Protein 3IA1 (pdb70)

Nearest PDB structures (foldseek):
  3ia1-assembly1_B  TM=9.953E-01  e=1.765E-29  Thermus thermophilus HB27
  3drn-assembly2_B  TM=6.541E-01  e=6.185E-08  Saccharolobus solfataricus
  8t4c-assembly2_B  TM=7.194E-01  e=5.722E-06  Campylobacter jejuni subsp. jejuni 81-176
  2hyx-assembly2_D  TM=7.026E-01  e=5.722E-06  Mycobacterium tuberculosis H37Rv
  3lor-assembly1_B  TM=7.051E-01  e=2.883E-05  Corynebacterium glutamicum ATCC 13032

InterPro domains:
  IPR000866 Alkyl hydroperoxide reductase subunit C/ Thiol specific antioxidant [PF00578] (21-137)
  IPR013766 Thioredoxin domain [PS51352] (19-158)
  IPR036249 Thioredoxin-like superfamily [SSF52833] (18-153)
  IPR050553 Thioredoxin family ResA/DsbE subfamily [PTHR42852] (19-151)

Sequence (285 aa):
AVKPGEEPLPDFLLLDPKGQQPVTPATVVSKPAVIVFWASWCTTVCKAEFPGLHRVAEETGVPFYVISREPRDTREVVLEYMKTYPRFIPLLASDDRDRRPHEVAARFKVLGQPWTFVVDRREGKVVALFAGRRAGREALLDALLLAGADLVKPGEPLPDFLLLDPKGQPVTPATVSSKPAVIVFWASWCTTVCKAEEFPGLHRVAEETGVPFYVVISREPRDTREVVLEYMKTYPRRFIPLLASDRDRPHEVAARFKVLGQPWTFVVDRREEGKKKVVALFAGRAGREALLDALLLAGADL

Foldseek 3Di:
DDDAFAAQDFDWWAWPVRHIDTLVNQDPFAKEWEDAPPDPLSLVQLVLVLVLCVVQVHAYEYFYLDQPCAPVNVCVSCVVRVSYTYTAHDPPDGRNRSVVVPPDDDDTKMFTAAPVRGGRDMDGGRQDSVNVNVVRVVSPIDD/DDAFAAADWDWWAWPVRHTDTLVRDDPFAKEWEDAPPGPLSVVQLVVVLVVCVVQVHAYEYFYLDQPCACVNVVVVCVVRVRHIYTAHDPPDGRNNSVVVDPDDDDTKMFTAAPVRGGRDMDGGHDDPVNVVVSCVVSPGDD

Radius of gyration: 19.09 Å; Cα contacts (8 Å, |Δi|>4): 636; chains: 2; bounding box: 43×46×50 Å

Secondary structure (DSSP, 8-state):
---SBEEPPP--EE-TTS-EE-TTTS-SSEEEEEE-TT-HHHHHHHHHHHHHHHHH---EEEEE--TT--HHHHHHHHTT-TTEEE-B--SS--HHHHHTTSSB-SS-EEEEE-TTSEEEEEEESBPPHHHHHHHHHHTT---/--SBEEPPP--EE-TTS-EE-TTTS-SSEEEEEE-TT-HHHHHHHHHHHHHHHHH---EEEEE--TT--HHHHHHHHTTSTTSEE-B--SS--HHHHHTTSSB-SS-EEEEE-TTSEEEEEEESBPPHHHHHHHHHHTT---

CATH classification: 3.40.30.10

B-factor: mean 25.82, std 12.98, range [10.31, 106.34]

Solvent-accessible surface area: 13196 Å² total; per-residue (Å²): 155,83,117,38,7,37,97,16,33,92,0,40,0,51,23,37,186,37,111,66,10,25,31,87,78,6,63,67,15,0,0,2,1,0,0,0,19,152,16,103,54,2,60,64,32,4,77,42,15,17,136,2,0,110,56,16,43,11,28,0,11,1,0,6,44,32,86,195,18,69,114,124,52,6,56,99,82,9,143,92,38,102,120,8,51,10,3,13,51,17,161,134,8,138,22,53,57,0,0,65,89,13,87,3,80,26,34,9,2,4,2,0,0,23,159,120,10,36,10,24,6,3,8,7,4,63,20,8,102,107,20,3,22,31,12,0,83,91,6,19,14,115,121,156,128,44,7,48,93,18,34,113,2,37,0,46,29,65,187,38,111,67,10,26,32,90,87,6,56,63,18,0,0,1,1,0,0,0,34,144,12,105,87,1,65,59,12,0,51,41,11,18,140,9,6,85,116,23,65,12,32,0,10,1,0,5,40,30,63,198,13,66,154,120,62,6,54,108,60,8,144,88,22,85,145,8,50,6,3,12,48,17,127,156,12,111,19,44,66,0,0,66,105,12,74,2,86,28,39,5,5,0,4,0,0,15,166,103,9,60,9,23,5,3,8,7,2,85,16,15,134,102,22,2,33,30,11,0,103,64,2,20,9,141,104

Structure (mmCIF, N/CA/C/O backbone):
data_3IA1
#
_entry.id   3IA1
#
_cell.length_a   63.237
_cell.length_b   63.237
_cell.length_c   152.535
_cell.angle_alpha   90.00
_cell.angle_beta   90.00
_cell.angle_gamma   120.00
#
_symmetry.space_group_name_H-M   'P 32 2 1'
#
loop_
_entity.id
_entity.type
_entity.pdbx_description
1 polymer 'Thio-disulfide isomerase/thioredoxin'
2 non-polymer 'ACETATE ION'
3 water water
#
loop_
_atom_site.group_PDB
_atom_site.id
_atom_site.type_symbol
_atom_site.label_atom_id
_atom_site.label_alt_id
_atom_site.label_comp_id
_atom_site.label_asym_id
_atom_site.label_entity_id
_atom_site.label_seq_id
_atom_site.pdbx_PDB_ins_code
_atom_site.Cartn_x
_atom_site.Cartn_y
_atom_site.Cartn_z
_atom_site.occupancy
_atom_site.B_iso_or_equiv
_atom_site.auth_seq_id
_atom_site.auth_comp_id
_atom_site.auth_asym_id
_atom_site.auth_atom_id
_atom_site.pdbx_PDB_model_num
ATOM 1 N N . ALA A 1 4 ? 52.605 11.288 11.453 1.00 79.98 18 ALA A N 1
ATOM 2 C CA . ALA A 1 4 ? 51.915 10.034 11.880 1.00 80.43 18 ALA A CA 1
ATOM 3 C C . ALA A 1 4 ? 50.403 10.228 12.001 1.00 78.93 18 ALA A C 1
ATOM 4 O O . ALA A 1 4 ? 49.630 9.357 11.591 1.00 82.48 18 ALA A O 1
ATOM 6 N N . VAL A 1 5 ? 49.989 11.369 12.557 1.00 71.97 19 VAL A N 1
ATOM 7 C CA . VAL A 1 5 ? 48.566 11.664 12.773 1.00 61.21 19 VAL A CA 1
ATOM 8 C C . VAL A 1 5 ? 47.983 12.478 11.610 1.00 53.63 19 VAL A C 1
ATOM 9 O O . VAL A 1 5 ? 48.316 13.651 11.420 1.00 46.32 19 VAL A O 1
ATOM 13 N N . LYS A 1 6 ? 47.119 11.834 10.831 1.00 42.44 20 LYS A N 1
ATOM 14 C CA . LYS A 1 6 ? 46.434 12.503 9.732 1.00 38.93 20 LYS A CA 1
ATOM 15 C C . LYS A 1 6 ? 45.172 13.175 10.289 1.00 28.72 20 LYS A C 1
ATOM 16 O O . LYS A 1 6 ? 44.605 12.682 11.272 1.00 27.62 20 LYS A O 1
ATOM 22 N N . PRO A 1 7 ? 44.740 14.303 9.679 1.00 30.97 21 PRO A N 1
ATOM 23 C CA . PRO A 1 7 ? 43.543 15.006 10.176 1.00 24.18 21 PRO A CA 1
ATOM 24 C C . PRO A 1 7 ? 42.279 14.155 10.230 1.00 27.67 21 PRO A C 1
ATOM 25 O O . PRO A 1 7 ? 42.136 13.176 9.485 1.00 23.20 21 PRO A O 1
ATOM 29 N N . GLY A 1 8 ? 41.365 14.549 11.118 1.00 20.70 22 GLY A N 1
ATOM 30 C CA . GLY A 1 8 ? 40.037 13.975 11.155 1.00 18.78 22 GLY A CA 1
ATOM 31 C C . GLY A 1 8 ? 39.931 12.695 11.946 1.00 23.94 22 GLY A C 1
ATOM 32 O O . GLY A 1 8 ? 40.878 12.280 12.628 1.00 24.47 22 GLY A O 1
ATOM 33 N N . GLU A 1 9 ? 38.763 12.071 11.854 1.00 20.40 23 GLU A N 1
ATOM 34 C CA A GLU A 1 9 ? 38.498 10.809 12.539 0.50 23.10 23 GLU A CA 1
ATOM 35 C CA B GLU A 1 9 ? 38.482 10.812 12.544 0.50 20.27 23 GLU A CA 1
ATOM 36 C C . GLU A 1 9 ? 37.895 9.817 11.551 1.00 22.56 23 GLU A C 1
ATOM 37 O O . GLU A 1 9 ? 37.167 10.227 10.636 1.00 20.70 23 GLU A O 1
ATOM 48 N N . PRO A 1 10 ? 38.208 8.505 11.714 1.00 23.86 24 PRO A N 1
ATOM 49 C CA . PRO A 1 10 ? 37.630 7.509 10.807 1.00 21.40 24 PRO A CA 1
ATOM 50 C C . PRO A 1 10 ? 36.121 7.413 10.944 1.00 19.76 24 PRO A C 1
ATOM 51 O O . PRO A 1 10 ? 35.556 7.712 12.012 1.00 21.34 24 PRO A O 1
ATOM 55 N N . LEU A 1 11 ? 35.476 6.997 9.862 1.00 19.23 25 LEU A N 1
ATOM 56 C CA . LEU A 1 11 ? 34.058 6.660 9.916 1.00 19.50 25 LEU A CA 1
ATOM 57 C C . LEU A 1 11 ? 33.817 5.548 10.925 1.00 24.29 25 LEU A C 1
ATOM 58 O O . LEU A 1 11 ? 34.651 4.644 11.059 1.00 22.29 25 LEU A O 1
ATOM 63 N N . PRO A 1 12 ? 32.678 5.602 11.641 1.00 20.51 26 PRO A N 1
ATOM 64 C CA . PRO A 1 12 ? 32.329 4.458 12.443 1.00 22.19 26 PRO A CA 1
ATOM 65 C C . PRO A 1 12 ? 31.927 3.309 11.514 1.00 22.57 26 PRO A C 1
ATOM 66 O O . PRO A 1 12 ? 31.526 3.549 10.371 1.00 23.21 26 PRO A O 1
ATOM 70 N N . ASP A 1 13 ? 32.019 2.074 11.987 1.00 21.13 27 ASP A N 1
ATOM 71 C CA . ASP A 1 13 ? 31.601 0.965 11.139 1.00 24.66 27 ASP A CA 1
ATOM 72 C C . ASP A 1 13 ? 30.083 0.957 10.936 1.00 23.77 27 ASP A C 1
ATOM 73 O O . ASP A 1 13 ? 29.312 1.267 11.862 1.00 22.45 27 ASP A O 1
ATOM 78 N N . PHE A 1 14 ? 29.674 0.640 9.710 1.00 20.67 28 PHE A N 1
ATOM 79 C CA . PHE A 1 14 ? 28.258 0.472 9.374 1.00 20.00 28 PHE A CA 1
ATOM 80 C C . PHE A 1 14 ? 28.104 -0.306 8.081 1.00 19.79 28 PHE A C 1
ATOM 81 O O . PHE A 1 14 ? 29.053 -0.436 7.291 1.00 20.97 28 PHE A O 1
ATOM 89 N N . LEU A 1 15 ? 26.894 -0.791 7.871 1.00 18.60 29 LEU A N 1
ATOM 90 C CA . LEU A 1 15 ? 26.492 -1.337 6.586 1.00 19.50 29 LEU A CA 1
ATOM 91 C C . LEU A 1 15 ? 25.065 -0.891 6.300 1.00 16.86 29 LEU A C 1
ATOM 92 O O . LEU A 1 15 ? 24.143 -1.269 7.016 1.00 21.38 29 LEU A O 1
ATOM 97 N N . LEU A 1 16 ? 24.911 -0.069 5.276 1.00 18.59 30 LEU A N 1
ATOM 98 C CA . LEU A 1 16 ? 23.609 0.333 4.785 1.00 18.12 30 LEU A CA 1
ATOM 99 C C . LEU A 1 16 ? 23.508 -0.049 3.313 1.00 19.84 30 LEU A C 1
ATOM 100 O O . LEU A 1 16 ? 24.477 -0.414 2.753 1.00 25.67 30 LEU A O 1
ATOM 105 N N . LEU A 1 17 ? 22.334 0.006 2.717 1.00 18.09 31 LEU A N 1
ATOM 106 C CA . LEU A 1 17 ? 22.162 -0.314 1.296 1.00 17.77 31 LEU A CA 1
ATOM 107 C C . LEU A 1 17 ? 21.717 0.908 0.542 1.00 20.88 31 LEU A C 1
ATOM 108 O O . LEU A 1 17 ? 20.902 1.596 1.021 1.00 19.08 31 LEU A O 1
ATOM 113 N N . ASP A 1 18 ? 22.226 1.107 -0.654 1.00 18.44 32 ASP A N 1
ATOM 114 C CA . ASP A 1 18 ? 21.638 2.065 -1.564 1.00 19.12 32 ASP A CA 1
ATOM 115 C C . ASP A 1 18 ? 20.343 1.569 -2.153 1.00 16.83 32 ASP A C 1
ATOM 116 O O . ASP A 1 18 ? 20.012 0.485 -1.901 1.00 22.25 32 ASP A O 1
ATOM 121 N N . PRO A 1 19 ? 19.590 2.395 -2.853 1.00 20.06 33 PRO A N 1
ATOM 122 C CA . PRO A 1 19 ? 18.278 1.932 -3.273 1.00 20.19 33 PRO A CA 1
ATOM 123 C C . PRO A 1 19 ? 18.344 0.721 -4.213 1.00 23.41 33 PRO A C 1
ATOM 124 O O . PRO A 1 19 ? 17.409 0.028 -4.312 1.00 28.91 33 PRO A O 1
ATOM 128 N N . LYS A 1 20 ? 19.445 0.526 -4.884 1.00 22.29 34 LYS A N 1
ATOM 129 C CA . LYS A 1 20 ? 19.587 -0.603 -5.783 1.00 32.27 34 LYS A CA 1
ATOM 130 C C . LYS A 1 20 ? 19.959 -1.862 -5.026 1.00 38.43 34 LYS A C 1
ATOM 131 O O . LYS A 1 20 ? 19.998 -2.941 -5.561 1.00 39.24 34 LYS A O 1
ATOM 137 N N . GLY A 1 21 ? 20.226 -1.695 -3.755 1.00 29.13 35 GLY A N 1
ATOM 138 C CA . GLY A 1 21 ? 20.529 -2.811 -2.881 1.00 27.76 35 GLY A CA 1
ATOM 139 C C . GLY A 1 21 ? 22.018 -3.053 -2.717 1.00 27.46 35 GLY A C 1
ATOM 140 O O . GLY A 1 21 ? 22.417 -4.050 -2.122 1.00 34.19 35 GLY A O 1
ATOM 141 N N . GLN A 1 22 ? 22.831 -2.145 -3.256 1.00 27.86 36 GLN A N 1
ATOM 142 C CA A GLN A 1 22 ? 24.279 -2.257 -3.143 0.50 29.57 36 GLN A CA 1
ATOM 143 C CA B GLN A 1 22 ? 24.287 -2.233 -3.151 0.50 27.79 36 GLN A CA 1
ATOM 144 C C . GLN A 1 22 ? 24.744 -1.824 -1.753 1.00 34.45 36 GLN A C 1
ATOM 145 O O . GLN A 1 22 ? 24.257 -0.831 -1.216 1.00 27.59 36 GLN A O 1
ATOM 156 N N . PRO A 1 23 ? 25.664 -2.601 -1.151 1.00 28.56 37 PRO A N 1
ATOM 157 C CA . PRO A 1 23 ? 26.155 -2.312 0.196 1.00 29.89 37 PRO A CA 1
ATOM 158 C C . PRO A 1 23 ? 27.074 -1.103 0.288 1.00 32.48 37 PRO A C 1
ATOM 159 O O . PRO A 1 23 ? 27.960 -0.893 -0.546 1.00 28.64 37 PRO A O 1
ATOM 163 N N . VAL A 1 24 ? 26.845 -0.298 1.317 1.00 19.16 38 VAL A N 1
ATOM 164 C CA . VAL A 1 24 ? 27.637 0.891 1.527 1.00 21.45 38 VAL A CA 1
ATOM 165 C C . VAL A 1 24 ? 28.208 0.796 2.935 1.00 21.09 38 VAL A C 1
ATOM 166 O O . VAL A 1 24 ? 27.469 0.695 3.908 1.00 23.28 38 VAL A O 1
ATOM 170 N N . THR A 1 25 ? 29.533 0.745 3.004 1.00 21.63 39 THR A N 1
ATOM 171 C CA . THR A 1 25 ? 30.271 0.604 4.258 1.00 18.65 39 THR A CA 1
ATOM 172 C C . THR A 1 25 ? 31.390 1.633 4.183 1.00 18.30 39 THR A C 1
ATOM 173 O O . THR A 1 25 ? 31.637 2.185 3.113 1.00 22.40 39 THR A O 1
ATOM 177 N N . PRO A 1 26 ? 32.095 1.900 5.302 1.00 21.65 40 PRO A N 1
ATOM 178 C CA . PRO A 1 26 ? 33.275 2.772 5.163 1.00 25.42 40 PRO A CA 1
ATOM 179 C C . PRO A 1 26 ? 34.275 2.330 4.076 1.00 25.73 40 PRO A C 1
ATOM 180 O O . PRO A 1 26 ? 34.950 3.174 3.489 1.00 27.96 40 PRO A O 1
ATOM 184 N N . ALA A 1 27 ? 34.352 1.030 3.810 1.00 21.66 41 ALA A N 1
ATOM 185 C CA . ALA A 1 27 ? 35.256 0.527 2.761 1.00 22.29 41 ALA A CA 1
ATOM 186 C C . ALA A 1 27 ? 34.734 0.867 1.371 1.00 26.49 41 ALA A C 1
ATOM 187 O O . ALA A 1 27 ? 35.500 1.328 0.511 1.00 28.80 41 ALA A O 1
ATOM 189 N N . THR A 1 28 ? 33.434 0.664 1.157 1.00 23.41 42 THR A N 1
ATOM 190 C CA . THR A 1 28 ? 32.859 0.805 -0.190 1.00 20.72 42 THR A CA 1
ATOM 191 C C . THR A 1 28 ? 32.458 2.221 -0.578 1.00 27.58 42 THR A C 1
ATOM 192 O O . THR A 1 28 ? 32.329 2.497 -1.767 1.00 24.69 42 THR A O 1
ATOM 196 N N . VAL A 1 29 ? 32.266 3.119 0.398 1.00 25.92 43 VAL A N 1
ATOM 197 C CA A VAL A 1 29 ? 31.942 4.511 0.062 0.50 27.49 43 VAL A CA 1
ATOM 198 C CA B VAL A 1 29 ? 31.966 4.520 0.111 0.50 27.35 43 VAL A CA 1
ATOM 199 C C . VAL A 1 29 ? 32.955 5.068 -0.927 1.00 29.77 43 VAL A C 1
ATOM 200 O O . VAL A 1 29 ? 34.178 4.901 -0.773 1.00 26.26 43 VAL A O 1
ATOM 207 N N . SER A 1 30 ? 32.455 5.842 -1.885 1.00 23.14 44 SER A N 1
ATOM 208 C CA . SER A 1 30 ? 33.292 6.386 -2.947 1.00 30.56 44 SER A CA 1
ATOM 209 C C . SER A 1 30 ? 33.894 7.727 -2.540 1.00 31.23 44 SER A C 1
ATOM 210 O O . SER A 1 30 ? 33.174 8.705 -2.336 1.00 47.03 44 SER A O 1
ATOM 213 N N . LYS A 1 31 ? 35.217 7.764 -2.424 1.00 25.49 45 LYS A N 1
ATOM 214 C CA . LYS A 1 31 ? 35.898 8.865 -1.752 1.00 25.54 45 LYS A CA 1
ATOM 215 C C . LYS A 1 31 ? 36.659 9.847 -2.672 1.00 31.74 45 LYS A C 1
ATOM 216 O O . LYS A 1 31 ? 37.153 9.451 -3.710 1.00 32.21 45 LYS A O 1
ATOM 222 N N . PRO A 1 32 ? 36.767 11.112 -2.291 1.00 24.74 46 PRO A N 1
ATOM 223 C CA . PRO A 1 32 ? 35.970 11.673 -1.215 1.00 22.32 46 PRO A CA 1
ATOM 224 C C . PRO A 1 32 ? 34.456 11.640 -1.402 1.00 24.15 46 PRO A C 1
ATOM 225 O O . PRO A 1 32 ? 33.935 11.388 -2.444 1.00 21.46 46 PRO A O 1
ATOM 229 N N . ALA A 1 33 ? 33.790 11.975 -0.320 1.00 18.13 47 ALA A N 1
ATOM 230 C CA . ALA A 1 33 ? 32.369 11.879 -0.230 1.00 15.67 47 ALA A CA 1
ATOM 231 C C . ALA A 1 33 ? 31.831 12.926 0.723 1.00 16.32 47 ALA A C 1
ATOM 232 O O . ALA A 1 33 ? 32.547 13.436 1.515 1.00 15.88 47 ALA A O 1
ATOM 234 N N . VAL A 1 34 ? 30.550 13.195 0.591 1.00 15.27 48 VAL A N 1
ATOM 235 C CA . VAL A 1 34 ? 29.814 13.902 1.605 1.00 14.80 48 VAL A CA 1
ATOM 236 C C . VAL A 1 34 ? 28.713 13.032 2.213 1.00 13.69 48 VAL A C 1
ATOM 237 O O . VAL A 1 34 ? 28.094 12.290 1.526 1.00 16.55 48 VAL A O 1
ATOM 241 N N . ILE A 1 35 ? 28.527 13.101 3.522 1.00 11.78 49 ILE A N 1
ATOM 242 C CA . ILE A 1 35 ? 27.414 12.419 4.166 1.00 12.60 49 ILE A CA 1
ATOM 243 C C . ILE A 1 35 ? 26.527 13.528 4.763 1.00 12.49 49 ILE A C 1
ATOM 244 O O . ILE A 1 35 ? 27.040 14.482 5.331 1.00 13.65 49 ILE A O 1
ATOM 249 N N . VAL A 1 36 ? 25.221 13.394 4.564 1.00 13.30 50 VAL A N 1
ATOM 250 C CA . VAL A 1 36 ? 24.233 14.387 5.035 1.00 13.08 50 VAL A CA 1
ATOM 251 C C . VAL A 1 36 ? 23.242 13.672 5.951 1.00 13.22 50 VAL A C 1
ATOM 252 O O . VAL A 1 36 ? 22.724 12.608 5.617 1.00 12.55 50 VAL A O 1
ATOM 256 N N . PHE A 1 37 ? 22.981 14.253 7.123 1.00 11.96 51 PHE A N 1
ATOM 257 C CA . PHE A 1 37 ? 21.901 13.787 8.006 1.00 11.95 51 PHE A CA 1
ATOM 258 C C . PHE A 1 37 ? 20.685 14.701 7.848 1.00 11.25 51 PHE A C 1
ATOM 259 O O . PHE A 1 37 ? 20.821 15.941 7.840 1.00 14.25 51 PHE A O 1
ATOM 267 N N . TRP A 1 38 ? 19.508 14.086 7.758 1.00 14.64 52 TRP A N 1
ATOM 268 C CA . TRP A 1 38 ? 18.252 14.845 7.617 1.00 15.99 52 TRP A CA 1
ATOM 269 C C . TRP A 1 38 ? 17.140 14.108 8.360 1.00 18.84 52 TRP A C 1
ATOM 270 O O . TRP A 1 38 ? 17.383 13.060 8.950 1.00 14.35 52 TRP A O 1
ATOM 281 N N . ALA A 1 39 ? 15.925 14.665 8.351 1.00 13.88 53 ALA A N 1
ATOM 282 C CA . ALA A 1 39 ? 14.724 13.947 8.791 1.00 17.92 53 ALA A CA 1
ATOM 283 C C . ALA A 1 39 ? 13.562 14.539 8.001 1.00 12.01 53 ALA A C 1
ATOM 284 O O . ALA A 1 39 ? 13.588 15.734 7.704 1.00 13.95 53 ALA A O 1
ATOM 286 N N . SER A 1 40 ? 12.569 13.726 7.663 1.00 13.49 54 SER A N 1
ATOM 287 C CA . SER A 1 40 ? 11.483 14.198 6.790 1.00 15.17 54 SER A CA 1
ATOM 288 C C . SER A 1 40 ? 10.721 15.340 7.449 1.00 15.37 54 SER A C 1
ATOM 289 O O . SER A 1 40 ? 10.139 16.185 6.757 1.00 18.69 54 SER A O 1
ATOM 292 N N . TRP A 1 41 ? 10.743 15.374 8.783 1.00 17.35 55 TRP A N 1
ATOM 293 C CA . TRP A 1 41 ? 10.003 16.418 9.537 1.00 16.48 55 TRP A CA 1
ATOM 294 C C . TRP A 1 41 ? 10.781 17.709 9.733 1.00 17.48 55 TRP A C 1
ATOM 295 O O . TRP A 1 41 ? 10.268 18.690 10.301 1.00 22.73 55 TRP A O 1
ATOM 306 N N . CYS A 1 42 ? 12.014 17.739 9.239 1.00 17.74 56 CYS A N 1
ATOM 307 C CA . CYS A 1 42 ? 12.885 18.885 9.424 1.00 16.07 56 CYS A CA 1
ATOM 308 C C . CYS A 1 42 ? 12.904 19.763 8.164 1.00 24.80 56 CYS A C 1
ATOM 309 O O . CYS A 1 42 ? 13.574 19.435 7.189 1.00 17.09 56 CYS A O 1
ATOM 312 N N . THR A 1 43 ? 12.161 20.875 8.186 1.00 20.08 57 THR A N 1
ATOM 313 C CA A THR A 1 43 ? 12.093 21.796 7.052 0.50 17.24 57 THR A CA 1
ATOM 314 C CA B THR A 1 43 ? 12.112 21.789 7.035 0.50 21.44 57 THR A CA 1
ATOM 315 C C . THR A 1 43 ? 13.455 22.404 6.698 1.00 17.82 57 THR A C 1
ATOM 316 O O . THR A 1 43 ? 13.776 22.605 5.520 1.00 20.46 57 THR A O 1
ATOM 323 N N . VAL A 1 44 ? 14.248 22.712 7.720 1.00 19.40 58 VAL A N 1
ATOM 324 C CA . VAL A 1 44 ? 15.573 23.312 7.475 1.00 19.93 58 VAL A CA 1
ATOM 325 C C . VAL A 1 44 ? 16.498 22.331 6.716 1.00 14.02 58 VAL A C 1
ATOM 326 O O . VAL A 1 44 ? 17.229 22.745 5.796 1.00 17.15 58 VAL A O 1
ATOM 330 N N . CYS A 1 45 ? 16.415 21.043 7.069 1.00 16.46 59 CYS A N 1
ATOM 331 C CA . CYS A 1 45 ? 17.163 19.990 6.353 1.00 19.37 59 CYS A CA 1
ATOM 332 C C . CYS A 1 45 ? 16.798 19.984 4.890 1.00 19.89 59 CYS A C 1
ATOM 333 O O . CYS A 1 45 ? 17.658 20.053 4.009 1.00 17.32 59 CYS A O 1
ATOM 336 N N . LYS A 1 46 ? 15.503 19.898 4.637 1.00 15.87 60 LYS A N 1
ATOM 337 C CA . LYS A 1 46 ? 15.011 19.836 3.259 1.00 17.21 60 LYS A CA 1
ATOM 338 C C . LYS A 1 46 ? 15.329 21.115 2.462 1.00 19.73 60 LYS A C 1
ATOM 339 O O . LYS A 1 46 ? 15.668 21.046 1.271 1.00 18.06 60 LYS A O 1
ATOM 345 N N . ALA A 1 47 ? 15.271 22.275 3.123 1.00 21.08 61 ALA A N 1
ATOM 346 C CA . ALA A 1 47 ? 15.569 23.570 2.481 1.00 16.21 61 ALA A CA 1
ATOM 347 C C . ALA A 1 47 ? 17.011 23.659 2.002 1.00 20.73 61 ALA A C 1
ATOM 348 O O . ALA A 1 47 ? 17.320 24.401 1.073 1.00 21.94 61 ALA A O 1
ATOM 350 N N . GLU A 1 48 ? 17.879 22.883 2.634 1.00 17.87 62 GLU A N 1
ATOM 351 C CA . GLU A 1 48 ? 19.294 22.856 2.264 1.00 23.00 62 GLU A CA 1
ATOM 352 C C . GLU A 1 48 ? 19.632 21.921 1.106 1.00 19.29 62 GLU A C 1
ATOM 353 O O . GLU A 1 48 ? 20.714 22.008 0.536 1.00 20.29 62 GLU A O 1
ATOM 359 N N . PHE A 1 49 ? 18.703 21.036 0.751 1.00 16.19 63 PHE A N 1
ATOM 360 C CA . PHE A 1 49 ? 18.987 20.069 -0.290 1.00 16.09 63 PHE A CA 1
ATOM 361 C C . PHE A 1 49 ? 19.373 20.670 -1.654 1.00 16.90 63 PHE A C 1
ATOM 362 O O . PHE A 1 49 ? 20.295 20.164 -2.277 1.00 16.22 63 PHE A O 1
ATOM 370 N N . PRO A 1 50 ? 18.655 21.715 -2.149 1.00 19.07 64 PRO A N 1
ATOM 371 C CA . PRO A 1 50 ? 19.083 22.285 -3.443 1.00 19.16 64 PRO A CA 1
ATOM 372 C C . PRO A 1 50 ? 20.541 22.737 -3.497 1.00 17.94 64 PRO A C 1
ATOM 373 O O . PRO A 1 50 ? 21.240 22.420 -4.458 1.00 18.11 64 PRO A O 1
ATOM 377 N N . GLY A 1 51 ? 20.982 23.453 -2.461 1.00 17.58 65 GLY A N 1
ATOM 378 C CA . GLY A 1 51 ? 22.347 23.972 -2.379 1.00 16.22 65 GLY A CA 1
ATOM 379 C C . GLY A 1 51 ? 23.365 22.851 -2.271 1.00 17.69 65 GLY A C 1
ATOM 380 O O . GLY A 1 51 ? 24.418 22.897 -2.926 1.00 15.71 65 GLY A O 1
ATOM 381 N N . LEU A 1 52 ? 23.046 21.837 -1.467 1.00 15.82 66 LEU A N 1
ATOM 382 C CA . LEU A 1 52 ? 23.916 20.661 -1.347 1.00 14.84 66 LEU A CA 1
ATOM 383 C C . LEU A 1 52 ? 23.987 19.933 -2.688 1.00 15.07 66 LEU A C 1
ATOM 384 O O . LEU A 1 52 ? 25.062 19.501 -3.118 1.00 18.20 66 LEU A O 1
ATOM 389 N N . HIS A 1 53 ? 22.856 19.845 -3.379 1.00 15.08 67 HIS A N 1
ATOM 390 C CA . HIS A 1 53 ? 22.831 19.104 -4.636 1.00 13.69 67 HIS A CA 1
ATOM 391 C C . HIS A 1 53 ? 23.594 19.811 -5.753 1.00 14.33 67 HIS A C 1
ATOM 392 O O . HIS A 1 53 ? 24.213 19.149 -6.606 1.00 18.44 67 HIS A O 1
ATOM 399 N N . ARG A 1 54 ? 23.572 21.135 -5.732 1.00 16.06 68 ARG A N 1
ATOM 400 C CA . ARG A 1 54 ? 24.415 21.931 -6.635 1.00 16.07 68 ARG A CA 1
ATOM 401 C C . ARG A 1 54 ? 25.886 21.604 -6.472 1.00 19.28 68 ARG A C 1
ATOM 402 O O . ARG A 1 54 ? 26.601 21.360 -7.451 1.00 16.70 68 ARG A O 1
ATOM 410 N N . VAL A 1 55 ? 26.346 21.580 -5.219 1.00 15.85 69 VAL A N 1
ATOM 411 C CA . VAL A 1 55 ? 27.720 21.185 -4.958 1.00 13.59 69 VAL A CA 1
ATOM 412 C C . VAL A 1 55 ? 27.990 19.759 -5.437 1.00 16.92 69 VAL A C 1
ATOM 413 O O . VAL A 1 55 ? 29.021 19.496 -6.060 1.00 18.44 69 VAL A O 1
ATOM 417 N N . ALA A 1 56 ? 27.055 18.847 -5.186 1.00 15.77 70 ALA A N 1
ATOM 418 C CA . ALA A 1 56 ? 27.192 17.465 -5.681 1.00 16.26 70 ALA A CA 1
ATOM 419 C C . ALA A 1 56 ? 27.352 17.420 -7.207 1.00 18.40 70 ALA A C 1
ATOM 420 O O . ALA A 1 56 ? 28.235 16.721 -7.723 1.00 20.77 70 ALA A O 1
ATOM 422 N N . GLU A 1 57 ? 26.510 18.180 -7.905 1.00 18.02 71 GLU A N 1
ATOM 423 C CA . GLU A 1 57 ? 26.558 18.248 -9.381 1.00 16.49 71 GLU A CA 1
ATOM 424 C C . GLU A 1 57 ? 27.873 18.819 -9.909 1.00 18.85 71 GLU A C 1
ATOM 425 O O . GLU A 1 57 ? 28.477 18.252 -10.822 1.00 22.59 71 GLU A O 1
ATOM 431 N N . GLU A 1 58 ? 28.318 19.942 -9.363 1.00 17.53 72 GLU A N 1
ATOM 432 C CA . GLU A 1 58 ? 29.494 20.586 -9.939 1.00 20.75 72 GLU A CA 1
ATOM 433 C C . GLU A 1 58 ? 30.801 19.874 -9.615 1.00 23.79 72 GLU A C 1
ATOM 434 O O . GLU A 1 58 ? 31.776 19.970 -10.382 1.00 24.22 72 GLU A O 1
ATOM 440 N N . THR A 1 59 ? 30.830 19.163 -8.491 1.00 19.56 73 THR A N 1
ATOM 441 C CA . THR A 1 59 ? 32.036 18.453 -8.092 1.00 18.58 73 THR A CA 1
ATOM 442 C C . THR A 1 59 ? 32.081 17.003 -8.544 1.00 17.03 73 THR A C 1
ATOM 443 O O . THR A 1 59 ? 33.161 16.430 -8.636 1.00 21.47 73 THR A O 1
ATOM 447 N N . GLY A 1 60 ? 30.917 16.386 -8.773 1.00 15.85 74 GLY A N 1
ATOM 448 C CA . GLY A 1 60 ? 30.827 14.957 -9.070 1.00 17.78 74 GLY A CA 1
ATOM 449 C C . GLY A 1 60 ? 31.025 14.029 -7.874 1.00 21.02 74 GLY A C 1
ATOM 450 O O . GLY A 1 60 ? 31.139 12.808 -8.025 1.00 20.16 74 GLY A O 1
ATOM 451 N N . VAL A 1 61 ? 31.051 14.627 -6.687 1.00 20.03 75 VAL A N 1
ATOM 452 C CA . VAL A 1 61 ? 31.321 13.899 -5.445 1.00 19.70 75 VAL A CA 1
ATOM 453 C C . VAL A 1 61 ? 30.004 13.256 -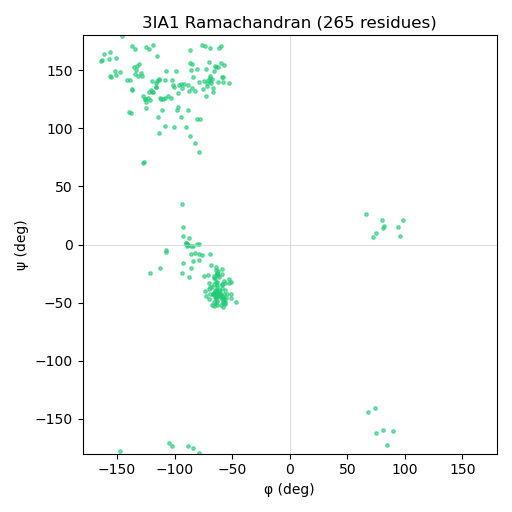5.005 1.00 16.99 75 VAL A C 1
ATOM 454 O O . VAL A 1 61 ? 28.979 13.923 -5.019 1.00 19.93 75 VAL A O 1
ATOM 458 N N . PRO A 1 62 ? 30.022 11.964 -4.652 1.00 19.25 76 PRO A N 1
ATOM 459 C CA . PRO A 1 62 ? 28.803 11.318 -4.171 1.00 17.23 76 PRO A CA 1
ATOM 460 C C . PRO A 1 62 ? 28.375 11.921 -2.826 1.00 21.75 76 PRO A C 1
ATOM 461 O O . PRO A 1 62 ? 29.226 12.149 -1.954 1.00 18.42 76 PRO A O 1
ATOM 465 N N . PHE A 1 63 ? 27.082 12.207 -2.696 1.00 18.60 77 PHE A N 1
ATOM 466 C CA . PHE A 1 63 ? 26.509 12.681 -1.446 1.00 16.54 77 PHE A CA 1
ATOM 467 C C . PHE A 1 63 ? 25.620 11.574 -0.923 1.00 19.82 77 PHE A C 1
ATOM 468 O O . PHE A 1 63 ? 24.608 11.243 -1.547 1.00 18.77 77 PHE A O 1
ATOM 476 N N . TYR A 1 64 ? 25.978 11.015 0.228 1.00 13.67 78 TYR A N 1
ATOM 477 C CA . TYR A 1 64 ? 25.208 9.927 0.825 1.00 10.31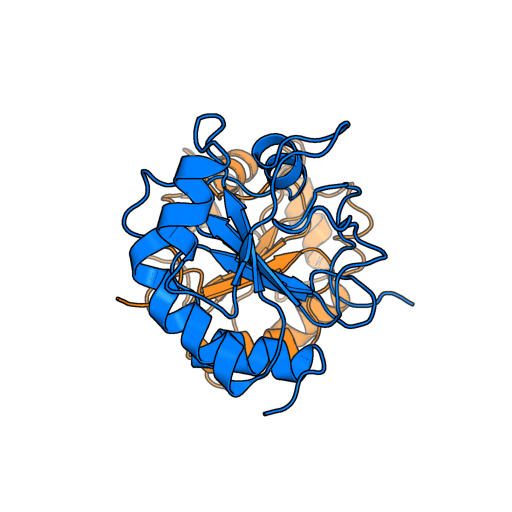 78 TYR A CA 1
ATOM 478 C C . TYR A 1 64 ? 24.274 10.499 1.879 1.00 12.13 78 TYR A C 1
ATOM 479 O O . TYR A 1 64 ? 24.703 11.305 2.718 1.00 16.94 78 TYR A O 1
ATOM 488 N N . VAL A 1 65 ? 23.012 10.121 1.812 1.00 13.22 79 VAL A N 1
ATOM 489 C CA . VAL A 1 65 ? 21.999 10.829 2.606 1.00 12.46 79 VAL A CA 1
ATOM 490 C C . VAL A 1 65 ? 21.301 9.850 3.548 1.00 13.45 79 VAL A C 1
ATOM 491 O O . VAL A 1 65 ? 20.745 8.834 3.114 1.00 13.92 79 VAL A O 1
ATOM 495 N N . ILE A 1 66 ? 21.333 10.177 4.854 1.00 13.94 80 ILE A N 1
ATOM 496 C CA . ILE A 1 66 ? 20.862 9.270 5.912 1.00 13.46 80 ILE A CA 1
ATOM 497 C C . ILE A 1 66 ? 19.797 9.976 6.764 1.00 12.70 80 ILE A C 1
ATOM 498 O O . ILE A 1 66 ? 20.071 11.054 7.302 1.00 13.15 80 ILE A O 1
ATOM 503 N N . SER A 1 67 ? 18.597 9.395 6.867 1.00 13.58 81 SER A N 1
ATOM 504 C CA . SER A 1 67 ? 17.569 9.980 7.747 1.00 14.84 81 SER A CA 1
ATOM 505 C C . SER A 1 67 ? 17.708 9.527 9.205 1.00 16.93 81 SER A C 1
ATOM 506 O O . SER A 1 67 ? 17.897 8.341 9.483 1.00 14.83 81 SER A O 1
ATOM 509 N N . ARG A 1 68 ? 17.601 10.489 10.122 1.00 15.18 82 ARG A N 1
ATOM 510 C CA . ARG A 1 68 ? 17.626 10.204 11.559 1.00 15.34 82 ARG A CA 1
ATOM 511 C C . ARG A 1 68 ? 16.266 9.802 12.132 1.00 18.33 82 ARG A C 1
ATOM 512 O O . ARG A 1 68 ? 16.163 9.522 13.328 1.00 17.94 82 ARG A O 1
ATOM 520 N N . GLU A 1 69 ? 15.234 9.777 11.285 1.00 15.31 83 GLU A N 1
ATOM 521 C CA . GLU A 1 69 ? 13.887 9.448 11.734 1.00 16.54 83 GLU A CA 1
ATOM 522 C C . GLU A 1 69 ? 13.586 7.967 11.447 1.00 17.89 83 GLU A C 1
ATOM 523 O O . GLU A 1 69 ? 13.548 7.549 10.287 1.00 17.34 83 GLU A O 1
ATOM 529 N N . PRO A 1 70 ? 13.382 7.153 12.499 1.00 18.70 84 PRO A N 1
ATOM 530 C CA . PRO A 1 70 ? 13.042 5.728 12.306 1.00 20.95 84 PRO A CA 1
ATOM 531 C C . PRO A 1 70 ? 11.838 5.487 11.382 1.00 23.14 84 PRO A C 1
ATOM 532 O O . PRO A 1 70 ? 11.823 4.507 10.628 1.00 24.01 84 PRO A O 1
ATOM 536 N N . ARG A 1 71 ? 10.855 6.393 11.399 1.00 18.27 85 ARG A N 1
ATOM 537 C CA . ARG A 1 71 ? 9.659 6.223 10.570 1.00 25.26 85 ARG A CA 1
ATOM 538 C C . ARG A 1 71 ? 9.820 6.640 9.099 1.00 21.88 85 ARG A C 1
ATOM 539 O O . ARG A 1 71 ? 8.870 6.553 8.321 1.00 21.57 85 ARG A O 1
ATOM 547 N N . ASP A 1 72 ? 11.012 7.098 8.715 1.00 18.46 86 ASP A N 1
ATOM 548 C CA . ASP A 1 72 ? 11.246 7.411 7.314 1.00 18.24 86 ASP A CA 1
ATOM 549 C C . ASP A 1 72 ? 11.580 6.100 6.606 1.00 19.40 86 ASP A C 1
ATOM 550 O O . ASP A 1 72 ? 12.760 5.706 6.481 1.00 19.56 86 ASP A O 1
ATOM 555 N N . THR A 1 73 ? 10.518 5.434 6.162 1.00 19.31 87 THR A N 1
ATOM 556 C CA . THR A 1 73 ? 10.593 4.163 5.440 1.00 21.68 87 THR A CA 1
ATOM 557 C C . THR A 1 73 ? 11.190 4.370 4.054 1.00 21.61 87 THR A C 1
ATOM 558 O O . THR A 1 73 ? 11.337 5.515 3.578 1.00 18.67 87 THR A O 1
ATOM 562 N N . ARG A 1 74 ? 11.512 3.254 3.402 1.00 20.35 88 ARG A N 1
ATOM 563 C CA . ARG A 1 74 ? 12.009 3.259 2.028 1.00 21.31 88 ARG A CA 1
ATOM 564 C C . ARG A 1 74 ? 11.167 4.156 1.117 1.00 19.79 88 ARG A C 1
ATOM 565 O O . ARG A 1 74 ? 11.707 5.015 0.423 1.00 20.47 88 ARG A O 1
ATOM 573 N N . GLU A 1 75 ? 9.845 3.977 1.167 1.00 21.87 89 GLU A N 1
ATOM 574 C CA . GLU A 1 75 ? 8.919 4.694 0.288 1.00 24.51 89 GLU A CA 1
ATOM 575 C C . GLU A 1 75 ? 8.976 6.215 0.530 1.00 18.61 89 GLU A C 1
ATOM 576 O O . GLU A 1 75 ? 8.986 7.001 -0.432 1.00 19.64 89 GLU A O 1
ATOM 582 N N . VAL A 1 76 ? 9.025 6.604 1.802 1.00 20.04 90 VAL A N 1
ATOM 583 C CA . VAL A 1 76 ? 9.129 8.021 2.197 1.00 18.33 90 VAL A CA 1
ATOM 584 C C . VAL A 1 76 ? 10.435 8.616 1.698 1.00 19.09 90 VAL A C 1
ATOM 585 O O . VAL A 1 76 ? 10.432 9.656 1.029 1.00 15.46 90 VAL A O 1
ATOM 589 N N . VAL A 1 77 ? 11.545 7.943 2.014 1.00 15.83 91 VAL A N 1
ATOM 590 C CA . VAL A 1 77 ? 12.872 8.403 1.585 1.00 17.29 91 VAL A CA 1
ATOM 591 C C . VAL A 1 77 ? 12.974 8.557 0.056 1.00 18.68 91 VAL A C 1
ATOM 592 O O . VAL A 1 77 ? 13.396 9.591 -0.449 1.00 15.35 91 VAL A O 1
ATOM 596 N N . LEU A 1 78 ? 12.582 7.534 -0.693 1.00 15.21 92 LEU A N 1
ATOM 597 C CA . LEU A 1 78 ? 12.740 7.604 -2.149 1.00 16.84 92 LEU A CA 1
ATOM 598 C C . LEU A 1 78 ? 11.882 8.706 -2.787 1.00 17.03 92 LEU A C 1
ATOM 599 O O . LEU A 1 78 ? 12.272 9.282 -3.801 1.00 20.28 92 LEU A O 1
ATOM 604 N N . GLU A 1 79 ? 10.747 9.021 -2.162 1.00 17.45 93 GLU A N 1
ATOM 605 C CA . GLU A 1 79 ? 9.910 10.114 -2.656 1.00 15.63 93 GLU A CA 1
ATOM 606 C C . GLU A 1 79 ? 10.624 11.457 -2.525 1.00 15.84 93 GLU A C 1
ATOM 607 O O . GLU A 1 79 ? 10.779 12.199 -3.517 1.00 17.58 93 GLU A O 1
ATOM 613 N N . TYR A 1 80 ? 11.100 11.757 -1.318 1.00 14.74 94 TYR A N 1
ATOM 614 C CA . TYR A 1 80 ? 11.853 12.996 -1.100 1.00 15.91 94 TYR A CA 1
ATOM 615 C C . TYR A 1 80 ? 13.094 13.095 -1.959 1.00 16.67 94 TYR A C 1
ATOM 616 O O . TYR A 1 80 ? 13.476 14.178 -2.383 1.00 17.10 94 TYR A O 1
ATOM 625 N N . MET A 1 81 ? 13.729 11.954 -2.207 1.00 14.63 95 MET A N 1
ATOM 626 C CA . MET A 1 81 ? 15.014 11.948 -2.902 1.00 14.37 95 MET A CA 1
ATOM 627 C C . MET A 1 81 ? 14.912 11.943 -4.431 1.00 17.83 95 MET A C 1
ATOM 628 O O . MET A 1 81 ? 15.926 12.101 -5.102 1.00 17.78 95 MET A O 1
ATOM 633 N N . LYS A 1 82 ? 13.707 11.772 -4.973 1.00 17.20 96 LYS A N 1
ATOM 634 C CA . LYS A 1 82 ? 13.579 11.522 -6.418 1.00 17.09 96 LYS A CA 1
ATOM 635 C C . LYS A 1 82 ? 14.079 12.677 -7.289 1.00 18.05 96 LYS A C 1
ATOM 636 O O . LYS A 1 82 ? 14.585 12.444 -8.395 1.00 22.67 96 LYS A O 1
ATOM 642 N N . THR A 1 83 ? 13.953 13.917 -6.815 1.00 16.67 97 THR A N 1
ATOM 643 C CA . THR A 1 83 ? 14.430 15.058 -7.581 1.00 14.85 97 THR A CA 1
ATOM 644 C C . THR A 1 83 ? 15.862 15.457 -7.235 1.00 15.89 97 THR A C 1
ATOM 645 O O . THR A 1 83 ? 16.307 16.555 -7.571 1.00 19.18 97 THR A O 1
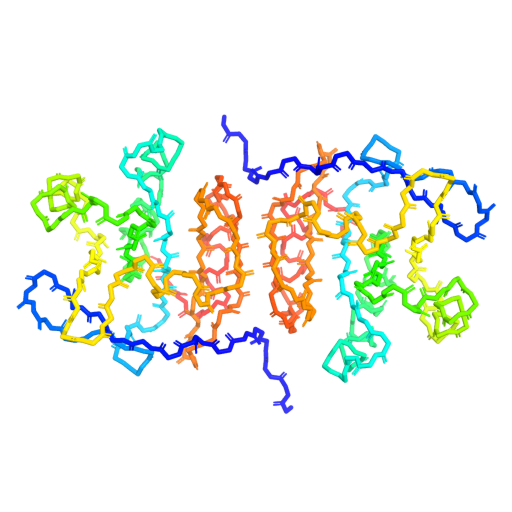ATOM 649 N N . TYR A 1 84 ? 16.581 14.565 -6.545 1.00 14.18 98 TYR A N 1
ATOM 650 C CA . TYR A 1 84 ? 17.984 14.826 -6.180 1.00 14.89 98 TYR A CA 1
ATOM 651 C C . TYR A 1 84 ? 18.818 13.662 -6.673 1.00 14.76 98 TYR A C 1
ATOM 652 O O . TYR A 1 84 ? 19.328 12.868 -5.869 1.00 15.13 98 TYR A O 1
ATOM 661 N N . PRO A 1 85 ? 18.995 13.566 -8.013 1.00 16.41 99 PRO A N 1
ATOM 662 C CA . PRO A 1 85 ? 19.632 12.375 -8.594 1.00 14.89 99 PRO A CA 1
ATOM 663 C C . PRO A 1 85 ? 21.084 12.170 -8.173 1.00 14.88 99 PRO A C 1
ATOM 664 O O . PRO A 1 85 ? 21.569 11.050 -8.227 1.00 16.55 99 PRO A O 1
ATOM 668 N N . ARG A 1 86 ? 21.764 13.226 -7.742 1.00 12.49 100 ARG A N 1
ATOM 669 C CA . ARG A 1 86 ? 23.157 13.099 -7.302 1.00 15.58 100 ARG A CA 1
ATOM 670 C C . ARG A 1 86 ? 23.278 12.768 -5.812 1.00 18.35 100 ARG A C 1
ATOM 671 O O . ARG A 1 86 ? 24.390 12.627 -5.303 1.00 17.62 100 ARG A O 1
ATOM 679 N N . PHE A 1 87 ? 22.142 12.638 -5.124 1.00 13.46 101 PHE A N 1
ATOM 680 C CA . PHE A 1 87 ? 22.146 12.122 -3.746 1.00 17.74 101 PHE A CA 1
ATOM 681 C C . PHE A 1 87 ? 21.949 10.607 -3.772 1.00 17.54 101 PHE A C 1
ATOM 682 O O . PHE A 1 87 ? 21.121 10.090 -4.538 1.00 16.14 101 PHE A O 1
ATOM 690 N N . ILE A 1 88 ? 22.709 9.897 -2.935 1.00 14.33 102 ILE A N 1
ATOM 691 C CA . ILE A 1 88 ? 22.541 8.468 -2.757 1.00 12.46 102 ILE A CA 1
ATOM 692 C C . ILE A 1 88 ? 21.912 8.209 -1.372 1.00 13.37 102 ILE A C 1
ATOM 693 O O . ILE A 1 88 ? 22.596 8.307 -0.356 1.00 14.77 102 ILE A O 1
ATOM 698 N N . PRO A 1 89 ? 20.605 7.926 -1.323 1.00 16.22 103 PRO A N 1
ATOM 699 C CA . PRO A 1 89 ? 19.967 7.613 -0.045 1.00 15.07 103 PRO A CA 1
ATOM 700 C C . PRO A 1 89 ? 20.467 6.279 0.494 1.00 16.14 103 PRO A C 1
ATOM 701 O O . PRO A 1 89 ? 20.662 5.328 -0.274 1.00 18.65 103 PRO A O 1
ATOM 705 N N . LEU A 1 90 ? 20.702 6.227 1.800 1.00 13.95 104 LEU A N 1
ATOM 706 C CA . LEU A 1 90 ? 21.092 4.986 2.455 1.00 15.73 104 LEU A CA 1
ATOM 707 C C . LEU A 1 90 ? 19.957 4.450 3.315 1.00 21.37 104 LEU A C 1
ATOM 708 O O . LEU A 1 90 ? 19.403 5.159 4.166 1.00 17.89 104 LEU A O 1
ATOM 713 N N . LEU A 1 91 ? 19.610 3.195 3.068 1.00 18.35 105 LEU A N 1
ATOM 714 C CA . LEU A 1 91 ? 18.458 2.541 3.676 1.00 15.09 105 LEU A CA 1
ATOM 715 C C . LEU A 1 91 ? 18.919 1.333 4.494 1.00 17.83 105 LEU A C 1
ATOM 716 O O . LEU A 1 91 ? 20.098 0.954 4.434 1.00 18.34 105 LEU A O 1
ATOM 721 N N . ALA A 1 92 ? 17.996 0.734 5.245 1.00 19.47 106 ALA A N 1
ATOM 722 C CA . ALA A 1 92 ? 18.366 -0.348 6.170 1.00 17.54 106 ALA A CA 1
ATOM 723 C C . ALA A 1 92 ? 18.949 -1.542 5.426 1.00 27.10 106 ALA A C 1
ATOM 724 O O . ALA A 1 92 ? 18.520 -1.880 4.314 1.00 22.48 106 ALA A O 1
ATOM 726 N N . SER A 1 93 ? 19.977 -2.125 6.025 1.00 23.53 107 SER A N 1
ATOM 727 C CA . SER A 1 93 ? 20.477 -3.422 5.589 1.00 21.44 107 SER A CA 1
ATOM 728 C C . SER A 1 93 ? 19.949 -4.450 6.576 1.00 26.26 107 SER A C 1
ATOM 729 O O . SER A 1 93 ? 19.173 -4.108 7.465 1.00 26.59 107 SER A O 1
ATOM 732 N N . ASP A 1 94 ? 20.398 -5.697 6.450 1.00 28.78 108 ASP A N 1
ATOM 733 C CA A ASP A 1 94 ? 20.021 -6.745 7.403 0.50 30.88 108 ASP A CA 1
ATOM 734 C CA B ASP A 1 94 ? 20.014 -6.743 7.402 0.50 31.95 108 ASP A CA 1
ATOM 735 C C . ASP A 1 94 ? 20.550 -6.486 8.810 1.00 32.75 108 ASP A C 1
ATOM 736 O O . ASP A 1 94 ? 20.010 -7.004 9.785 1.00 40.84 108 ASP A O 1
ATOM 745 N N . ARG A 1 95 ? 21.580 -5.685 8.904 1.00 29.78 109 ARG A N 1
ATOM 746 C CA . ARG A 1 95 ? 22.212 -5.470 10.158 1.00 33.05 109 ARG A CA 1
ATOM 747 C C . ARG A 1 95 ? 22.118 -4.096 10.812 1.00 37.52 109 ARG A C 1
ATOM 748 O O . ARG A 1 95 ? 22.266 -4.020 11.976 1.00 34.11 109 ARG A O 1
ATOM 756 N N . ASP A 1 96 ? 21.812 -3.047 10.049 1.00 27.58 110 ASP A N 1
ATOM 757 C CA . ASP A 1 96 ? 21.816 -1.671 10.554 1.00 24.49 110 ASP A CA 1
ATOM 758 C C . ASP A 1 96 ? 20.619 -0.917 9.930 1.00 23.03 110 ASP A C 1
ATOM 759 O O . ASP A 1 96 ? 20.379 -1.045 8.794 1.00 23.53 110 ASP A O 1
ATOM 764 N N . ARG A 1 97 ? 19.990 -0.071 10.734 1.00 41.67 111 ARG A N 1
ATOM 765 C CA A ARG A 1 97 ? 18.967 0.938 10.341 0.50 22.52 111 ARG A CA 1
ATOM 766 C CA B ARG A 1 97 ? 18.964 0.937 10.352 0.50 24.63 111 ARG A CA 1
ATOM 767 C C . ARG A 1 97 ? 19.697 2.280 10.147 1.00 18.15 111 ARG A C 1
ATOM 768 O O . ARG A 1 97 ? 20.615 2.541 10.849 1.00 16.75 111 ARG A O 1
ATOM 783 N N . PRO A 1 98 ? 19.284 3.099 9.203 1.00 17.49 112 PRO A N 1
ATOM 784 C CA . PRO A 1 98 ? 19.931 4.388 9.068 1.00 19.75 112 PRO A CA 1
ATOM 785 C C . PRO A 1 98 ? 20.044 5.211 10.343 1.00 19.04 112 PRO A C 1
ATOM 786 O O . PRO A 1 98 ? 21.078 5.754 10.591 1.00 15.79 112 PRO A O 1
ATOM 790 N N . HIS A 1 99 ? 18.969 5.314 11.109 1.00 18.49 113 HIS A N 1
ATOM 791 C CA . HIS A 1 99 ? 19.004 6.170 12.308 1.00 19.32 113 HIS A CA 1
ATOM 792 C C . HIS A 1 99 ? 20.016 5.659 13.351 1.00 20.51 113 HIS A C 1
ATOM 793 O O . HIS A 1 99 ? 20.668 6.469 14.026 1.00 19.73 113 HIS A O 1
ATOM 800 N N . GLU A 1 100 ? 20.187 4.332 13.415 1.00 19.47 114 GLU A 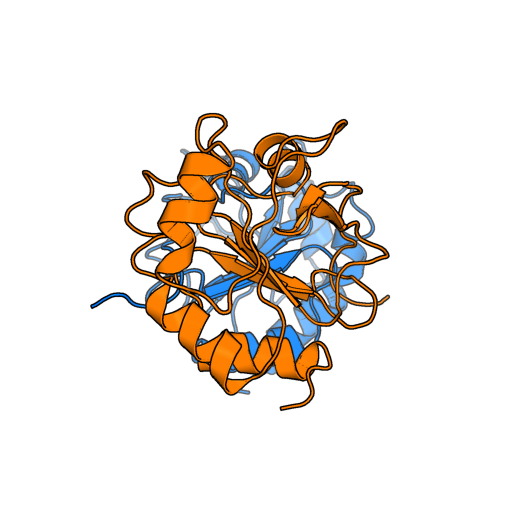N 1
ATOM 801 C CA . GLU A 1 100 ? 21.199 3.714 14.292 1.00 24.00 114 GLU A CA 1
ATOM 802 C C . GLU A 1 100 ? 22.609 4.086 13.852 1.00 17.89 114 GLU A C 1
ATOM 803 O O . GLU A 1 100 ? 23.468 4.422 14.674 1.00 20.26 114 GLU A O 1
ATOM 809 N N . VAL A 1 101 ? 22.833 4.044 12.543 1.00 17.04 115 VAL A N 1
ATOM 810 C CA . VAL A 1 101 ? 24.128 4.417 11.981 1.00 14.86 115 VAL A CA 1
ATOM 811 C C . VAL A 1 101 ? 24.429 5.889 12.266 1.00 15.14 115 VAL A C 1
ATOM 812 O O . VAL A 1 101 ? 25.535 6.232 12.723 1.00 18.45 115 VAL A O 1
ATOM 816 N N . ALA A 1 102 ? 23.425 6.750 12.067 1.00 16.75 116 ALA A N 1
ATOM 817 C CA . ALA A 1 102 ? 23.622 8.188 12.272 1.00 15.06 116 ALA A CA 1
ATOM 818 C C . ALA A 1 102 ? 24.070 8.490 13.705 1.00 16.85 116 ALA A C 1
ATOM 819 O O . ALA A 1 102 ? 24.943 9.339 13.933 1.00 17.44 116 ALA A O 1
ATOM 821 N N . ALA A 1 103 ? 23.503 7.732 14.643 1.00 18.06 117 ALA A N 1
ATOM 822 C CA . ALA A 1 103 ? 23.786 7.866 16.074 1.00 20.82 117 ALA A CA 1
ATOM 823 C C . ALA A 1 103 ? 25.199 7.435 16.485 1.00 26.72 117 ALA A C 1
ATOM 824 O O . ALA A 1 103 ? 25.581 7.650 17.634 1.00 28.32 117 ALA A O 1
ATOM 826 N N . ARG A 1 104 ? 25.962 6.827 15.568 1.00 19.92 118 ARG A N 1
ATOM 827 C CA . ARG A 1 104 ? 27.372 6.492 15.823 1.00 17.33 118 ARG A CA 1
ATOM 828 C C . ARG A 1 104 ? 28.378 7.580 15.466 1.00 19.83 118 ARG A C 1
ATOM 829 O O . ARG A 1 104 ? 29.581 7.390 15.662 1.00 21.73 118 ARG A O 1
ATOM 837 N N . PHE A 1 105 ? 27.902 8.712 14.938 1.00 17.43 119 PHE A N 1
ATOM 838 C CA . PHE A 1 105 ? 28.772 9.800 14.461 1.00 16.10 119 PHE A CA 1
ATOM 839 C C . PHE A 1 105 ? 29.126 10.853 15.523 1.00 18.58 119 PHE A C 1
ATOM 840 O O . PHE A 1 105 ? 29.802 11.837 15.220 1.00 18.75 119 PHE A O 1
ATOM 848 N N . LYS A 1 106 ? 28.629 10.657 16.743 1.00 19.82 120 LYS A N 1
ATOM 849 C CA . LYS A 1 106 ? 28.953 11.550 17.872 1.00 20.22 120 LYS A CA 1
ATOM 850 C C . LYS A 1 106 ? 28.414 12.982 17.720 1.00 18.66 120 LYS A C 1
ATOM 851 O O . LYS A 1 106 ? 28.972 13.939 18.265 1.00 16.28 120 LYS A O 1
ATOM 857 N N . VAL A 1 107 ? 27.333 13.129 16.960 1.00 15.62 121 VAL A N 1
ATOM 858 C CA . VAL A 1 107 ? 26.691 14.438 16.822 1.00 15.22 121 VAL A CA 1
ATOM 859 C C . VAL A 1 107 ? 25.199 14.278 17.069 1.00 17.07 121 VAL A C 1
ATOM 860 O O . VAL A 1 107 ? 24.639 13.187 16.891 1.00 16.35 121 VAL A O 1
ATOM 864 N N . LEU A 1 108 ? 24.568 15.371 17.487 1.00 15.87 122 LEU A N 1
ATOM 865 C CA . LEU A 1 108 ? 23.172 15.341 17.872 1.00 17.32 122 LEU A CA 1
ATOM 866 C C . LEU A 1 108 ? 22.372 16.154 16.883 1.00 13.13 122 LEU A C 1
ATOM 867 O O . LEU A 1 108 ? 22.800 17.224 16.435 1.00 15.35 122 LEU A O 1
ATOM 872 N N . GLY A 1 109 ? 21.180 15.654 16.586 1.00 17.44 123 GLY A N 1
ATOM 873 C CA . GLY A 1 109 ? 20.273 16.386 15.749 1.00 18.09 123 GLY A CA 1
ATOM 874 C C . GLY A 1 109 ? 20.634 16.375 14.272 1.00 17.79 123 GLY A C 1
ATOM 875 O O . GLY A 1 109 ? 21.355 15.496 13.787 1.00 18.15 123 GLY A O 1
ATOM 876 N N . GLN A 1 110 ? 20.048 17.313 13.550 1.00 17.11 124 GLN A N 1
ATOM 877 C CA . GLN A 1 110 ? 20.217 17.502 12.115 1.00 16.89 124 GLN A CA 1
ATOM 878 C C . GLN A 1 110 ? 19.871 18.953 11.791 1.00 19.43 124 GLN A C 1
ATOM 879 O O . GLN A 1 110 ? 19.192 19.559 12.533 1.00 20.43 124 GLN A O 1
ATOM 885 N N . PRO A 1 111 ? 20.320 19.473 10.672 1.00 17.10 125 PRO A N 1
ATOM 886 C CA . PRO A 1 111 ? 21.131 18.742 9.716 1.00 16.41 125 PRO A CA 1
ATOM 887 C C . PRO A 1 111 ? 22.604 18.769 10.070 1.00 18.71 125 PRO A C 1
ATOM 888 O O . PRO A 1 111 ? 23.065 19.708 10.656 1.00 16.14 125 PRO A O 1
ATOM 892 N N . TRP A 1 112 ? 23.307 17.759 9.586 1.00 14.20 126 TRP A N 1
ATOM 893 C CA . TRP A 1 112 ? 24.749 17.720 9.546 1.00 11.32 126 TRP A CA 1
ATOM 894 C C . TRP A 1 112 ? 25.281 17.369 8.163 1.00 11.78 126 TRP A C 1
ATOM 895 O O . TRP A 1 112 ? 24.679 16.689 7.455 1.00 15.04 126 TRP A O 1
ATOM 906 N N . THR A 1 113 ? 26.440 17.923 7.849 1.00 14.75 127 THR A N 1
ATOM 907 C CA . THR A 1 113 ? 27.153 17.618 6.605 1.00 13.62 127 THR A CA 1
ATOM 908 C C . THR A 1 113 ? 28.572 17.224 7.009 1.00 14.17 127 THR A C 1
ATOM 909 O O . THR A 1 113 ? 29.218 17.974 7.749 1.00 16.63 127 THR A O 1
ATOM 913 N N . PHE A 1 114 ? 29.027 16.061 6.528 1.00 12.52 128 PHE A N 1
ATOM 914 C CA . PHE A 1 114 ? 30.359 15.506 6.874 1.00 15.59 128 PHE A CA 1
ATOM 915 C C . PHE A 1 114 ? 31.133 15.361 5.576 1.00 17.97 128 PHE A C 1
ATOM 916 O O . PHE A 1 114 ? 30.601 14.797 4.624 1.00 18.20 128 PHE A O 1
ATOM 924 N N . VAL A 1 115 ? 32.383 15.813 5.555 1.00 12.91 129 VAL A N 1
ATOM 925 C CA . VAL A 1 115 ? 33.251 15.621 4.376 1.00 14.33 129 VAL A CA 1
ATOM 926 C C . VAL A 1 115 ? 34.222 14.474 4.703 1.00 17.95 129 VAL A C 1
ATOM 927 O O . VAL A 1 115 ? 34.914 14.510 5.726 1.00 17.56 129 VAL A O 1
ATOM 931 N N . VAL A 1 116 ? 34.247 13.468 3.834 1.00 17.39 130 VAL A N 1
ATOM 932 C CA . VAL A 1 116 ? 35.042 12.243 4.005 1.00 13.85 130 VAL A CA 1
ATOM 933 C C . VAL A 1 116 ? 36.160 12.293 2.962 1.00 21.72 130 VAL A C 1
ATOM 934 O O . VAL A 1 116 ? 35.899 12.468 1.770 1.00 18.52 130 VAL A O 1
ATOM 938 N N . ASP A 1 117 ? 37.406 12.175 3.399 1.00 20.72 131 ASP A N 1
ATOM 939 C CA . ASP A 1 117 ? 38.514 12.260 2.436 1.00 25.35 131 ASP A CA 1
ATOM 940 C C . ASP A 1 117 ? 38.854 10.892 1.822 1.00 21.24 131 ASP A C 1
ATOM 941 O O . ASP A 1 117 ? 38.184 9.904 2.106 1.00 19.65 131 ASP A O 1
ATOM 946 N N . ARG A 1 118 ? 39.940 10.829 1.036 1.00 26.87 132 ARG A N 1
ATOM 947 C CA A ARG A 1 118 ? 40.352 9.600 0.321 0.50 34.15 132 ARG A CA 1
ATOM 948 C CA B ARG A 1 118 ? 40.299 9.591 0.326 0.50 30.51 132 ARG A CA 1
ATOM 949 C C . ARG A 1 118 ? 40.723 8.444 1.247 1.00 32.39 132 ARG A C 1
ATOM 950 O O . ARG A 1 118 ? 40.637 7.270 0.869 1.00 32.24 132 ARG A O 1
ATOM 965 N N . GLU A 1 119 ? 41.142 8.778 2.467 1.00 27.40 133 GLU A N 1
ATOM 966 C CA . GLU A 1 119 ? 41.491 7.764 3.450 1.00 27.93 133 GLU A CA 1
ATOM 967 C C . GLU A 1 119 ? 40.322 7.383 4.353 1.00 29.76 133 GLU A C 1
ATOM 968 O O . GLU A 1 119 ? 40.487 6.634 5.313 1.00 29.18 133 GLU A O 1
ATOM 974 N N . GLY A 1 120 ? 39.127 7.890 4.036 1.00 26.40 134 GLY A N 1
ATOM 975 C CA . GLY A 1 120 ? 37.933 7.490 4.757 1.00 21.12 134 GLY A CA 1
ATOM 976 C C . GLY A 1 120 ? 37.781 8.206 6.093 1.00 19.24 134 GLY A C 1
ATOM 977 O O . GLY A 1 120 ? 37.094 7.719 6.980 1.00 24.00 134 GLY A O 1
ATOM 978 N N . LYS A 1 121 ? 38.441 9.345 6.230 1.00 18.17 135 LYS A N 1
ATOM 979 C CA . LYS A 1 121 ? 38.360 10.122 7.466 1.00 19.41 135 LYS A CA 1
ATOM 980 C C . LYS A 1 121 ? 37.436 11.302 7.287 1.00 18.26 135 LYS A C 1
ATOM 981 O O . LYS A 1 121 ? 37.445 11.940 6.234 1.00 20.25 135 LYS A O 1
ATOM 987 N N . VAL A 1 122 ? 36.661 11.587 8.331 1.00 19.25 136 VAL A N 1
ATOM 988 C CA . VAL A 1 122 ? 35.839 12.796 8.380 1.00 18.76 136 VAL A CA 1
ATOM 989 C C . VAL A 1 122 ? 36.736 13.981 8.729 1.00 16.83 136 VAL A C 1
ATOM 990 O O . VAL A 1 122 ? 37.203 14.114 9.872 1.00 19.14 136 VAL A O 1
ATOM 994 N N . VAL A 1 123 ? 36.971 14.839 7.736 1.00 15.59 137 VAL A N 1
ATOM 995 C CA . VAL A 1 123 ? 37.895 15.956 7.864 1.00 17.54 137 VAL A CA 1
ATOM 996 C C . VAL A 1 123 ? 37.255 17.334 7.957 1.00 20.66 137 VAL A C 1
ATOM 997 O O . VAL A 1 123 ? 37.961 18.336 8.126 1.00 17.19 137 VAL A O 1
ATOM 1001 N N . ALA A 1 124 ? 35.922 17.398 7.810 1.00 17.51 138 ALA A N 1
ATOM 1002 C CA . ALA A 1 124 ? 35.193 18.649 8.014 1.00 16.13 138 ALA A CA 1
ATOM 1003 C C . ALA A 1 124 ? 33.759 18.308 8.381 1.00 12.37 138 ALA A C 1
ATOM 1004 O O . ALA A 1 124 ? 33.203 17.316 7.898 1.00 16.19 138 ALA A O 1
ATOM 1006 N N . LEU A 1 125 ? 33.175 19.107 9.263 1.00 13.07 139 LEU A N 1
ATOM 1007 C CA . LEU A 1 125 ? 31.773 18.958 9.603 1.00 14.03 139 LEU A CA 1
ATOM 1008 C C . LEU A 1 125 ? 31.131 20.334 9.587 1.00 12.99 139 LEU A C 1
ATOM 1009 O O . LEU A 1 125 ? 31.789 21.357 9.852 1.00 16.13 139 LEU A O 1
ATOM 1014 N N . PHE A 1 126 ? 29.838 20.364 9.267 1.00 12.80 140 PHE A N 1
ATOM 1015 C CA . PHE A 1 126 ? 29.066 21.603 9.313 1.00 13.92 140 PHE A CA 1
ATOM 1016 C C . PHE A 1 126 ? 27.741 21.276 9.950 1.00 14.70 140 PHE A C 1
ATOM 1017 O O . PHE A 1 126 ? 27.126 20.290 9.608 1.00 16.09 140 PHE A O 1
ATOM 1025 N N . ALA A 1 127 ? 27.336 22.101 10.908 1.00 17.17 141 ALA A N 1
ATOM 1026 C CA . ALA A 1 127 ? 26.063 21.949 11.583 1.00 17.72 141 ALA A CA 1
ATOM 1027 C C . ALA A 1 127 ? 25.116 22.967 10.966 1.00 17.71 141 ALA A C 1
ATOM 1028 O O . ALA A 1 127 ? 25.504 24.099 10.733 1.00 18.96 141 ALA A O 1
ATOM 1030 N N . GLY A 1 128 ? 23.879 22.560 10.705 1.00 22.67 142 GLY A N 1
ATOM 1031 C CA . GLY A 1 128 ? 22.871 23.475 10.156 1.00 26.49 142 GLY A CA 1
ATOM 1032 C C . GLY A 1 128 ? 23.187 23.728 8.699 1.00 29.34 142 GLY A C 1
ATOM 1033 O O . GLY A 1 128 ? 23.613 22.814 8.000 1.00 27.29 142 GLY A O 1
ATOM 1034 N N . ARG A 1 129 ? 23.017 24.966 8.239 1.00 28.98 143 ARG A N 1
ATOM 1035 C CA A ARG A 1 129 ? 23.328 25.307 6.856 0.50 27.11 143 ARG A CA 1
ATOM 1036 C CA B ARG A 1 129 ? 23.337 25.309 6.846 0.50 28.76 143 ARG A CA 1
ATOM 1037 C C . ARG A 1 129 ? 24.848 25.362 6.635 1.00 27.79 143 ARG A C 1
ATOM 1038 O O . ARG A 1 129 ? 25.565 26.083 7.329 1.00 25.08 143 ARG A O 1
ATOM 1053 N N . ALA A 1 130 ? 25.346 24.565 5.696 1.00 26.22 144 ALA A N 1
ATOM 1054 C CA . ALA A 1 130 ? 26.768 24.581 5.395 1.00 26.28 144 ALA A CA 1
ATOM 1055 C C . ALA A 1 130 ? 26.980 25.716 4.417 1.00 36.48 144 ALA A C 1
ATOM 1056 O O . ALA A 1 130 ? 26.125 25.972 3.561 1.00 39.11 144 ALA A O 1
ATOM 1058 N N . GLY A 1 131 ? 28.107 26.400 4.526 1.00 31.34 145 GLY A N 1
ATOM 1059 C CA . GLY A 1 131 ? 28.388 27.458 3.555 1.00 34.68 145 GLY A CA 1
ATOM 1060 C C . GLY A 1 131 ? 28.699 26.867 2.189 1.00 31.22 145 GLY A C 1
ATOM 1061 O O . GLY A 1 131 ? 29.350 25.831 2.094 1.00 26.46 145 GLY A O 1
ATOM 1062 N N . ARG A 1 132 ? 28.225 27.503 1.121 1.00 30.72 146 ARG A N 1
ATOM 1063 C CA . ARG A 1 132 ? 28.577 27.043 -0.220 1.00 23.01 146 ARG A CA 1
ATOM 1064 C C . ARG A 1 132 ? 30.107 27.067 -0.455 1.00 26.58 146 ARG A C 1
ATOM 1065 O O . ARG A 1 132 ? 30.719 26.064 -0.856 1.00 20.89 146 ARG A O 1
ATOM 1073 N N . GLU A 1 133 ? 30.721 28.217 -0.188 1.00 22.81 147 GLU A N 1
ATOM 1074 C CA . GLU A 1 133 ? 32.154 28.349 -0.359 1.00 25.76 147 GLU A CA 1
ATOM 1075 C C . GLU A 1 133 ? 32.899 27.438 0.624 1.00 22.86 147 GLU A C 1
ATOM 1076 O O . GLU A 1 133 ? 33.868 26.784 0.239 1.00 22.08 147 GLU A O 1
ATOM 1082 N N . ALA A 1 134 ? 32.418 27.390 1.867 1.00 25.10 148 ALA A N 1
ATOM 1083 C CA . ALA A 1 134 ? 33.002 26.525 2.910 1.00 26.14 148 ALA A CA 1
ATOM 1084 C C . ALA A 1 134 ? 33.043 25.060 2.484 1.00 25.17 148 ALA A C 1
ATOM 1085 O O . ALA A 1 134 ? 34.089 24.401 2.590 1.00 21.41 148 ALA A O 1
ATOM 1087 N N . LEU A 1 135 ? 31.905 24.562 2.003 1.00 22.70 149 LEU A N 1
ATOM 1088 C CA . LEU A 1 135 ? 31.790 23.163 1.564 1.00 17.13 149 LEU A CA 1
ATOM 1089 C C . LEU A 1 135 ? 32.671 22.887 0.346 1.00 25.79 149 LEU A C 1
ATOM 1090 O O . LEU A 1 135 ? 33.383 21.888 0.331 1.00 18.05 149 LEU A O 1
ATOM 1095 N N . LEU A 1 136 ? 32.657 23.782 -0.648 1.00 21.17 150 LEU A N 1
ATOM 1096 C CA . LEU A 1 136 ? 33.508 23.599 -1.830 1.00 23.09 150 LEU A CA 1
ATOM 1097 C C . LEU A 1 136 ? 34.977 23.585 -1.437 1.00 19.05 150 LEU A C 1
ATOM 1098 O O . LEU A 1 136 ? 35.714 22.708 -1.860 1.00 22.81 150 LEU A O 1
ATOM 1103 N N . ASP A 1 137 ? 35.371 24.516 -0.564 1.00 22.00 151 ASP A N 1
ATOM 1104 C CA . ASP A 1 137 ? 36.759 24.564 -0.109 1.00 23.64 151 ASP A CA 1
ATOM 1105 C C . ASP A 1 137 ? 37.132 23.291 0.632 1.00 25.76 151 ASP A C 1
ATOM 1106 O O . ASP A 1 137 ? 38.195 22.726 0.396 1.00 22.03 151 ASP A O 1
ATOM 1111 N N . ALA A 1 138 ? 36.240 22.807 1.499 1.00 21.48 152 ALA A N 1
ATOM 1112 C CA . ALA A 1 138 ? 36.516 21.573 2.235 1.00 18.33 152 ALA A CA 1
ATOM 1113 C C . ALA A 1 138 ? 36.691 20.371 1.302 1.00 19.87 152 ALA A C 1
ATOM 1114 O O . ALA A 1 138 ? 37.564 19.528 1.528 1.00 20.07 152 ALA A O 1
ATOM 1116 N N . LEU A 1 139 ? 35.869 20.306 0.246 1.00 18.11 153 LEU A N 1
ATOM 1117 C CA . LEU A 1 139 ? 35.973 19.209 -0.713 1.00 19.81 153 LEU A CA 1
ATOM 1118 C C . LEU A 1 139 ? 37.280 19.268 -1.488 1.00 22.18 153 LEU A C 1
ATOM 1119 O O . LEU A 1 139 ? 37.924 18.233 -1.669 1.00 23.74 153 LEU A O 1
ATOM 1124 N N . LEU A 1 140 ? 37.672 20.471 -1.904 1.00 24.04 154 LEU A N 1
ATOM 1125 C CA . LEU A 1 140 ? 38.957 20.658 -2.603 1.00 30.63 154 LEU A CA 1
ATOM 1126 C C . LEU A 1 140 ? 40.093 20.205 -1.708 1.00 28.08 154 LEU A C 1
ATOM 1127 O O . LEU A 1 140 ? 40.954 19.441 -2.130 1.00 31.12 154 LEU A O 1
ATOM 1132 N N . LEU A 1 141 ? 40.049 20.628 -0.443 1.00 27.88 155 LEU A N 1
ATOM 1133 C CA . LEU A 1 141 ? 41.035 20.216 0.558 1.00 26.63 155 LEU A CA 1
ATOM 1134 C C . LEU A 1 141 ? 41.050 18.719 0.865 1.00 28.27 155 LEU A C 1
ATOM 1135 O O . LEU A 1 141 ? 42.074 18.182 1.284 1.00 34.42 155 LEU A O 1
ATOM 1140 N N . ALA A 1 142 ? 39.915 18.056 0.647 1.00 21.28 156 ALA A N 1
ATOM 1141 C CA . ALA A 1 142 ? 39.760 16.614 0.845 1.00 26.29 156 ALA A CA 1
ATOM 1142 C C . ALA A 1 142 ? 40.088 15.829 -0.430 1.00 28.18 156 ALA A C 1
ATOM 1143 O O . ALA A 1 142 ? 39.950 14.603 -0.456 1.00 29.19 156 ALA A O 1
ATOM 1145 N N . GLY A 1 143 ? 40.474 16.546 -1.487 1.00 33.89 157 GLY A N 1
ATOM 1146 C CA . GLY A 1 143 ? 40.921 15.927 -2.736 1.00 33.68 157 GLY A CA 1
ATOM 1147 C C . GLY A 1 143 ? 39.925 15.816 -3.878 1.00 40.96 157 GLY A C 1
ATOM 1148 O O . GLY A 1 143 ? 40.110 14.992 -4.781 1.00 48.13 157 GLY A O 1
ATOM 1149 N N . ALA A 1 144 ? 38.876 16.635 -3.856 1.00 32.88 158 ALA A N 1
ATOM 1150 C CA . ALA A 1 144 ? 37.965 16.740 -4.991 1.00 38.28 158 ALA A CA 1
ATOM 1151 C C . ALA A 1 144 ? 38.488 17.770 -6.003 1.00 51.62 158 ALA A C 1
ATOM 1152 O O . ALA A 1 144 ? 39.408 18.536 -5.702 1.00 42.82 158 ALA A O 1
ATOM 1154 N N . ASP A 1 145 ? 37.893 17.785 -7.198 1.00 66.43 159 ASP A N 1
ATOM 1155 C CA . ASP A 1 145 ? 38.154 18.831 -8.205 1.00 73.87 159 ASP A CA 1
ATOM 1156 C C . ASP A 1 145 ? 36.913 19.116 -9.048 1.00 79.05 159 ASP A C 1
ATOM 1157 O O . ASP A 1 145 ? 36.095 18.221 -9.289 1.00 81.15 159 ASP A O 1
ATOM 1162 N N . LEU A 1 146 ? 36.773 20.360 -9.498 1.00 78.09 160 LEU A N 1
ATOM 1163 C CA . LEU A 1 146 ? 35.592 20.749 -10.265 1.00 76.45 160 LEU A CA 1
ATOM 1164 C C . LEU A 1 146 ? 35.917 21.596 -11.495 1.00 77.66 160 LEU A C 1
ATOM 1165 O O . LEU A 1 146 ? 35.208 21.537 -12.503 1.00 70.41 160 LEU A O 1
ATOM 1170 N N . VAL B 1 5 ? 19.595 33.313 4.724 1.00 81.98 19 VAL B N 1
ATOM 1171 C CA . VAL B 1 5 ? 19.873 31.991 5.379 1.00 78.83 19 VAL B CA 1
ATOM 1172 C C . VAL B 1 5 ? 21.381 31.774 5.601 1.00 69.07 19 VAL B C 1
ATOM 1173 O O . VAL B 1 5 ? 22.036 31.025 4.868 1.00 52.19 19 VAL B O 1
ATOM 1177 N N . LYS B 1 6 ? 21.912 32.447 6.626 1.00 66.13 20 LYS B N 1
ATOM 1178 C CA . LYS B 1 6 ? 23.354 32.455 6.915 1.00 54.62 20 LYS B CA 1
ATOM 1179 C C . LYS B 1 6 ? 23.842 31.144 7.532 1.00 38.80 20 LYS B C 1
ATOM 1180 O O . LYS B 1 6 ? 23.130 30.523 8.327 1.00 38.59 20 LYS B O 1
ATOM 1186 N N . PRO B 1 7 ? 25.038 30.689 7.116 1.00 35.25 21 PRO B N 1
ATOM 1187 C CA . PRO B 1 7 ? 25.565 29.388 7.522 1.00 27.50 21 PRO B CA 1
ATOM 1188 C C . PRO B 1 7 ? 25.764 29.158 9.032 1.00 28.36 21 PRO B C 1
ATOM 1189 O O . PRO B 1 7 ? 25.915 30.101 9.802 1.00 28.46 21 PRO B O 1
ATOM 1193 N N . GLY B 1 8 ? 25.754 27.889 9.420 1.00 27.95 22 GLY B N 1
ATOM 1194 C CA . GLY B 1 8 ? 26.177 27.480 10.756 1.00 27.11 22 GLY B CA 1
ATOM 1195 C C . GLY B 1 8 ? 25.078 27.469 11.787 1.00 40.32 22 GLY B C 1
ATOM 1196 O O . GLY B 1 8 ? 23.889 27.438 11.446 1.00 32.31 22 GLY B O 1
ATOM 1197 N N . GLU B 1 9 ? 25.483 27.500 13.055 1.00 25.91 23 GLU B N 1
ATOM 1198 C CA . GLU B 1 9 ? 24.552 27.472 14.184 1.00 24.65 23 GLU B CA 1
ATOM 1199 C C . GLU B 1 9 ? 25.001 28.453 15.269 1.00 27.30 23 GLU B C 1
ATOM 1200 O O . GLU B 1 9 ? 26.207 28.572 15.523 1.00 21.64 23 GLU B O 1
ATOM 1206 N N . PRO B 1 10 ? 24.045 29.161 15.918 1.00 21.65 24 PRO B N 1
ATOM 1207 C CA . PRO B 1 10 ? 24.393 30.035 17.053 1.00 18.63 24 PRO B CA 1
ATOM 1208 C C . PRO B 1 10 ? 24.977 29.229 18.202 1.00 15.08 24 PRO B C 1
ATOM 1209 O O . PRO B 1 10 ? 24.679 28.041 18.362 1.00 19.31 24 PRO B O 1
ATOM 1213 N N . LEU B 1 11 ? 25.803 29.892 18.996 1.00 15.59 25 LEU B N 1
ATOM 1214 C CA . LEU B 1 11 ? 26.321 29.301 20.221 1.00 15.85 25 LEU B CA 1
ATOM 1215 C C . LEU B 1 11 ? 25.177 29.173 21.242 1.00 15.30 25 LEU B C 1
ATOM 1216 O O . LEU B 1 11 ? 24.343 30.075 21.335 1.00 18.59 25 LEU B O 1
ATOM 1221 N N . PRO B 1 12 ? 25.181 28.088 22.035 1.00 15.83 26 PRO B N 1
ATOM 1222 C CA . PRO B 1 12 ? 24.213 28.012 23.134 1.00 15.91 26 PRO B CA 1
ATOM 1223 C C . PRO B 1 12 ? 24.646 28.989 24.215 1.00 20.55 26 PRO B C 1
ATOM 1224 O O . PRO B 1 12 ? 25.841 29.291 24.340 1.00 17.09 26 PRO B O 1
ATOM 1228 N N . ASP B 1 13 ? 23.682 29.507 24.978 1.00 18.93 27 ASP B N 1
ATOM 1229 C CA . ASP B 1 13 ? 23.995 30.398 26.078 1.00 18.48 27 ASP B CA 1
ATOM 1230 C C . ASP B 1 13 ? 24.932 29.742 27.084 1.00 14.08 27 ASP B C 1
ATOM 1231 O O . ASP B 1 13 ? 24.877 28.535 27.297 1.00 14.87 27 ASP B O 1
ATOM 1236 N N . PHE B 1 14 ? 25.822 30.568 27.635 1.00 15.97 28 PHE B N 1
ATOM 1237 C CA . PHE B 1 14 ? 26.737 30.143 28.715 1.00 16.03 28 PHE B CA 1
ATOM 1238 C C . PHE B 1 14 ? 27.307 31.360 29.405 1.00 12.37 28 PHE B C 1
ATOM 1239 O O . PHE B 1 14 ? 27.313 32.460 28.848 1.00 13.83 28 PHE B O 1
ATOM 1247 N N . LEU B 1 15 ? 27.776 31.141 30.632 1.00 16.36 29 LEU B N 1
ATOM 1248 C CA . LEU B 1 15 ? 28.615 32.123 31.312 1.00 15.93 29 LEU B CA 1
ATOM 1249 C C . LEU B 1 15 ? 29.736 31.328 31.988 1.00 14.91 29 LEU B C 1
ATOM 1250 O O . LEU B 1 15 ? 29.495 30.515 32.897 1.00 16.00 29 LEU B O 1
ATOM 1255 N N . LEU B 1 16 ? 30.950 31.531 31.510 1.00 14.38 30 LEU B N 1
ATOM 1256 C CA . LEU B 1 16 ? 32.145 30.979 32.112 1.00 10.59 30 LEU B CA 1
ATOM 1257 C C . LEU B 1 16 ? 33.113 32.139 32.406 1.00 14.99 30 LEU B C 1
ATOM 1258 O O . LEU B 1 16 ? 32.875 33.224 32.006 1.00 17.22 30 LEU B O 1
ATOM 1263 N N . LEU B 1 17 ? 34.180 31.867 33.137 1.00 15.24 31 LEU B N 1
ATOM 1264 C CA . LEU B 1 17 ? 35.128 32.895 33.484 1.00 11.72 31 LEU B CA 1
ATOM 1265 C C . LEU B 1 17 ? 36.463 32.639 32.808 1.00 10.69 31 LEU B C 1
ATOM 1266 O O . LEU B 1 17 ? 36.876 31.546 32.722 1.00 14.50 31 LEU B O 1
ATOM 1271 N N . ASP B 1 18 ? 37.087 33.696 32.363 1.00 18.70 32 ASP B N 1
ATOM 1272 C CA . ASP B 1 18 ? 38.457 33.606 31.945 1.00 16.70 32 ASP B CA 1
ATOM 1273 C C . ASP B 1 18 ? 39.417 33.594 33.120 1.00 17.75 32 ASP B C 1
ATOM 1274 O O . ASP B 1 18 ? 39.028 33.657 34.226 1.00 15.66 32 ASP B O 1
ATOM 1279 N N . PRO B 1 19 ? 40.706 33.525 32.834 1.00 22.06 33 PRO B N 1
ATOM 1280 C CA . PRO B 1 19 ? 41.641 33.423 33.933 1.00 25.58 33 PRO B CA 1
ATOM 1281 C C . PRO B 1 19 ? 41.679 34.610 34.881 1.00 26.20 33 PRO B C 1
ATOM 1282 O O . PRO B 1 19 ? 42.087 34.431 35.993 1.00 33.16 33 PRO B O 1
ATOM 1286 N N . LYS B 1 20 ? 41.308 35.792 34.465 1.00 17.54 34 LYS B N 1
ATOM 1287 C CA . LYS B 1 20 ? 41.213 36.893 35.396 1.00 19.40 34 LYS B CA 1
ATOM 1288 C C . LYS B 1 20 ? 39.871 37.003 36.088 1.00 24.52 34 LYS B C 1
ATOM 1289 O O . LYS B 1 20 ? 39.625 37.940 36.783 1.00 22.64 34 LYS B O 1
ATOM 1295 N N . GLY B 1 21 ? 39.009 36.029 35.849 1.00 19.42 35 GLY B N 1
ATOM 1296 C CA . GLY B 1 21 ? 37.673 36.015 36.441 1.00 20.56 35 GLY B CA 1
ATOM 1297 C C . GLY B 1 21 ? 36.659 36.892 35.726 1.00 22.94 35 GLY B C 1
ATOM 1298 O O . GLY B 1 21 ? 35.585 37.151 36.264 1.00 28.13 35 GLY B O 1
ATOM 1299 N N . GLN B 1 22 ? 36.976 37.342 34.514 1.00 19.01 36 GLN B N 1
ATOM 1300 C CA . GLN B 1 22 ? 36.037 38.130 33.713 1.00 23.62 36 GLN B CA 1
ATOM 1301 C C . GLN B 1 22 ? 35.005 37.204 33.048 1.00 20.84 36 GLN B C 1
ATOM 1302 O O . GLN B 1 22 ? 35.371 36.125 32.582 1.00 17.99 36 GLN B O 1
ATOM 1308 N N . PRO B 1 23 ? 33.721 37.623 32.998 1.00 23.13 37 PRO B N 1
ATOM 1309 C CA . PRO B 1 23 ? 32.705 36.739 32.389 1.00 17.72 37 PRO B CA 1
ATOM 1310 C C . PRO B 1 23 ? 32.852 36.656 30.866 1.00 17.49 37 PRO B C 1
ATOM 1311 O O . PRO B 1 23 ? 33.142 37.664 30.195 1.00 22.36 37 PRO B O 1
ATOM 1315 N N . VAL B 1 24 ? 32.687 35.444 30.343 1.00 16.95 38 VAL B N 1
ATOM 1316 C CA . VAL B 1 24 ? 32.701 35.192 28.909 1.00 17.69 38 VAL B CA 1
ATOM 1317 C C . VAL B 1 24 ? 31.372 34.525 28.583 1.00 18.60 38 VAL B C 1
ATOM 1318 O O . VAL B 1 24 ? 31.011 33.514 29.182 1.00 16.12 38 VAL B O 1
ATOM 1322 N N . THR B 1 25 ? 30.663 35.108 27.623 1.00 17.21 39 THR B N 1
ATOM 1323 C CA . THR B 1 25 ? 29.343 34.616 27.204 1.00 15.31 39 THR B CA 1
ATOM 1324 C C . THR B 1 25 ? 29.344 34.687 25.670 1.00 16.16 39 THR B C 1
ATOM 1325 O O . THR B 1 25 ? 30.255 35.271 25.084 1.00 17.02 39 THR B O 1
ATOM 1329 N N . PRO B 1 26 ? 28.316 34.109 25.005 1.00 19.87 40 PRO B N 1
ATOM 1330 C CA . PRO B 1 26 ? 28.238 34.326 23.536 1.00 20.33 40 PRO B CA 1
ATOM 1331 C C . PRO B 1 26 ? 28.324 35.793 23.067 1.00 23.87 40 PRO B C 1
ATOM 1332 O O . PRO B 1 26 ? 28.883 36.057 22.012 1.00 25.33 40 PRO B O 1
ATOM 1336 N N . ALA B 1 27 ? 27.822 36.727 23.868 1.00 21.89 41 ALA B N 1
ATOM 1337 C CA . ALA B 1 27 ? 27.900 38.151 23.546 1.00 27.02 41 ALA B CA 1
ATOM 1338 C C . ALA B 1 27 ? 29.303 38.729 23.725 1.00 29.71 41 ALA B C 1
ATOM 1339 O O . ALA B 1 27 ? 29.743 39.529 22.914 1.00 32.49 41 ALA B O 1
ATOM 1341 N N . THR B 1 28 ? 30.006 38.320 24.779 1.00 27.41 42 THR B N 1
ATOM 1342 C CA . THR B 1 28 ? 31.295 38.948 25.111 1.00 26.96 42 THR B CA 1
ATOM 1343 C C . THR B 1 28 ? 32.507 38.241 24.509 1.00 22.63 42 THR B C 1
ATOM 1344 O O . THR B 1 28 ? 33.615 38.791 24.482 1.00 22.49 42 THR B O 1
ATOM 1348 N N . VAL B 1 29 ? 32.312 37.014 24.056 1.00 21.81 43 VAL B N 1
ATOM 1349 C CA . VAL B 1 29 ? 33.389 36.268 23.437 1.00 20.47 43 VAL B CA 1
ATOM 1350 C C . VAL B 1 29 ? 33.938 37.044 22.220 1.00 22.94 43 VAL B C 1
ATOM 1351 O O . VAL B 1 29 ? 33.171 37.667 21.452 1.00 21.81 43 VAL B O 1
ATOM 1355 N N . SER B 1 30 ? 35.251 37.052 22.025 1.00 21.79 44 SER B N 1
ATOM 1356 C CA A SER B 1 30 ? 35.894 37.787 20.961 0.50 20.39 44 SER B CA 1
ATOM 1357 C CA B SER B 1 30 ? 35.880 37.797 20.968 0.50 21.55 44 SER B CA 1
ATOM 1358 C C . SER B 1 30 ? 35.603 37.096 19.637 1.00 27.15 44 SER B C 1
ATOM 1359 O O . SER B 1 30 ? 35.489 35.932 19.762 1.00 34.67 44 SER B O 1
ATOM 1364 N N . LYS B 1 31 ? 35.319 37.721 18.513 1.00 23.89 45 LYS B N 1
ATOM 1365 C CA . LYS B 1 31 ? 34.939 37.036 17.291 1.00 27.76 45 LYS B CA 1
ATOM 1366 C C . LYS B 1 31 ? 35.684 37.613 16.101 1.00 28.72 45 LYS B C 1
ATOM 1367 O O . LYS B 1 31 ? 35.949 38.768 16.065 1.00 30.46 45 LYS B O 1
ATOM 1373 N N . PRO B 1 32 ? 36.008 36.812 15.128 1.00 22.88 46 PRO B N 1
ATOM 1374 C CA . PRO B 1 32 ? 35.928 35.374 15.188 1.00 20.13 46 PRO B CA 1
ATOM 1375 C C . PRO B 1 32 ? 36.814 34.725 16.252 1.00 21.73 46 PRO B C 1
ATOM 1376 O O . PRO B 1 32 ? 37.641 35.370 16.826 1.00 20.46 46 PRO B O 1
ATOM 1380 N N . ALA B 1 33 ? 36.604 33.451 16.474 1.00 17.29 47 ALA B N 1
ATOM 1381 C CA . ALA B 1 33 ? 37.284 32.748 17.540 1.00 16.51 47 ALA B CA 1
ATOM 1382 C C . ALA B 1 33 ? 37.311 31.284 17.212 1.00 16.57 47 ALA B C 1
ATOM 1383 O O . ALA B 1 33 ? 36.604 30.861 16.367 1.00 16.53 47 ALA B O 1
ATOM 1385 N N . VAL B 1 34 ? 38.141 30.539 17.919 1.00 14.56 48 VAL B N 1
ATOM 1386 C CA . VAL B 1 34 ? 38.120 29.088 17.878 1.00 12.98 48 VAL B CA 1
ATOM 1387 C C . VAL B 1 34 ? 37.818 28.606 19.306 1.00 15.94 48 VAL B C 1
ATOM 1388 O O . VAL B 1 34 ? 38.312 29.175 20.276 1.00 17.13 48 VAL B O 1
ATOM 1392 N N . ILE B 1 35 ? 37.005 27.561 19.405 1.00 13.90 49 ILE B N 1
ATOM 1393 C CA . ILE B 1 35 ? 36.709 26.910 20.685 1.00 12.86 49 ILE B CA 1
ATOM 1394 C C . ILE B 1 35 ? 37.175 25.480 20.568 1.00 15.20 49 ILE B C 1
ATOM 1395 O O . ILE B 1 35 ? 36.899 24.806 19.572 1.00 15.02 49 ILE B O 1
ATOM 1400 N N . VAL B 1 36 ? 37.921 25.014 21.569 1.00 11.73 50 VAL B N 1
ATOM 1401 C CA . VAL B 1 36 ? 38.386 23.636 21.584 1.00 10.92 50 VAL B CA 1
ATOM 1402 C C . VAL B 1 36 ? 37.834 22.904 22.802 1.00 12.90 50 VAL B C 1
ATOM 1403 O O . VAL B 1 36 ? 37.914 23.434 23.931 1.00 15.48 50 VAL B O 1
ATOM 1407 N N . PHE B 1 37 ? 37.274 21.712 22.588 1.00 12.58 51 PHE B N 1
ATOM 1408 C CA . PHE B 1 37 ? 36.924 20.835 23.714 1.00 14.50 51 PHE B CA 1
ATOM 1409 C C . PHE B 1 37 ? 38.026 19.821 23.956 1.00 17.89 51 PHE B C 1
ATOM 1410 O O . PHE B 1 37 ? 38.521 19.187 23.011 1.00 16.58 51 PHE B O 1
ATOM 1418 N N . TRP B 1 38 ? 38.354 19.595 25.229 1.00 13.49 52 TRP B N 1
ATOM 1419 C CA . TRP B 1 38 ? 39.363 18.641 25.589 1.00 13.93 52 TRP B CA 1
ATOM 1420 C C . TRP B 1 38 ? 39.008 17.991 26.925 1.00 16.23 52 TRP B C 1
ATOM 1421 O O . TRP B 1 38 ? 37.942 18.260 27.493 1.00 15.68 52 TRP B O 1
ATOM 1432 N N . ALA B 1 39 ? 39.885 17.119 27.410 1.00 16.23 53 ALA B N 1
ATOM 1433 C CA . ALA B 1 39 ? 39.833 16.658 28.799 1.00 16.26 53 ALA B CA 1
ATOM 1434 C C . ALA B 1 39 ? 41.266 16.301 29.183 1.00 22.78 53 ALA B C 1
ATOM 1435 O O . ALA B 1 39 ? 42.046 15.865 28.329 1.00 18.81 53 ALA B O 1
ATOM 1437 N N . SER B 1 40 ? 41.601 16.464 30.460 1.00 19.72 54 SER B N 1
ATOM 1438 C CA . SER B 1 40 ? 42.970 16.216 30.938 1.00 16.89 54 SER B CA 1
ATOM 1439 C C . SER B 1 40 ? 43.476 14.803 30.649 1.00 18.51 54 SER B C 1
ATOM 1440 O O . SER B 1 40 ? 44.685 14.614 30.452 1.00 25.53 54 SER B O 1
ATOM 1443 N N . TRP B 1 41 ? 42.569 13.823 30.628 1.00 19.51 55 TRP B N 1
ATOM 1444 C CA . TRP B 1 41 ? 42.927 12.426 30.377 1.00 21.29 55 TRP B CA 1
ATOM 1445 C C . TRP B 1 41 ? 42.917 12.060 28.900 1.00 25.78 55 TRP B C 1
ATOM 1446 O O . TRP B 1 41 ? 43.157 10.909 28.548 1.00 25.47 55 TRP B O 1
ATOM 1457 N N . CYS B 1 42 ? 42.595 13.023 28.042 1.00 22.86 56 CYS B N 1
ATOM 1458 C CA . CYS B 1 42 ? 42.442 12.728 26.626 1.00 23.91 56 CYS B CA 1
ATOM 1459 C C . CYS B 1 42 ? 43.773 12.911 25.915 1.00 21.74 56 CYS B C 1
ATOM 1460 O O . CYS B 1 42 ? 44.205 14.027 25.645 1.00 21.78 56 CYS B O 1
ATOM 1463 N N . THR B 1 43 ? 44.436 11.787 25.656 1.00 24.57 57 THR B N 1
ATOM 1464 C CA A THR B 1 43 ? 45.755 11.781 25.029 0.70 28.08 57 THR B CA 1
ATOM 1465 C CA B THR B 1 43 ? 45.760 11.783 25.020 0.30 26.92 57 THR B CA 1
ATOM 1466 C C . THR B 1 43 ? 45.754 12.469 23.657 1.00 24.23 57 THR B C 1
ATOM 1467 O O . THR B 1 43 ? 46.658 13.254 23.345 1.00 25.13 57 THR B O 1
ATOM 1474 N N . VAL B 1 44 ? 44.727 12.179 22.853 1.00 26.04 58 VAL B N 1
ATOM 1475 C CA . VAL B 1 44 ? 44.586 12.731 21.505 1.00 21.32 58 VAL B CA 1
ATOM 1476 C C . VAL B 1 44 ? 44.417 14.256 21.519 1.00 20.30 58 VAL B C 1
ATOM 1477 O O . VAL B 1 44 ? 45.046 14.961 20.720 1.00 22.86 58 VAL B O 1
ATOM 1481 N N . CYS B 1 45 ? 43.605 14.765 22.461 1.00 19.71 59 CYS B N 1
ATOM 1482 C CA . CYS B 1 45 ? 43.455 16.217 22.669 1.00 20.59 59 CYS B CA 1
ATOM 1483 C C . CYS B 1 45 ? 44.777 16.874 22.932 1.00 19.29 59 CYS B C 1
ATOM 1484 O O . CYS B 1 45 ? 45.148 17.850 22.279 1.00 23.84 59 CYS B O 1
ATOM 1487 N N . LYS B 1 46 ? 45.515 16.324 23.891 1.00 21.81 60 LYS B N 1
ATOM 1488 C CA . LYS B 1 46 ? 46.751 16.956 24.322 1.00 24.26 60 LYS B CA 1
ATOM 1489 C C . LYS B 1 46 ? 47.812 16.953 23.222 1.00 23.99 60 LYS B C 1
ATOM 1490 O O . LYS B 1 46 ? 48.579 17.922 23.091 1.00 25.59 60 LYS B O 1
ATOM 1496 N N . ALA B 1 47 ? 47.819 15.892 22.415 1.00 24.78 61 ALA B N 1
ATOM 1497 C CA . ALA B 1 47 ? 48.699 15.773 21.244 1.00 27.39 61 ALA B CA 1
ATOM 1498 C C . ALA B 1 47 ? 48.468 16.848 20.181 1.00 24.30 61 ALA B C 1
ATOM 1499 O O . ALA B 1 47 ? 49.398 17.187 19.454 1.00 21.46 61 ALA B O 1
ATOM 1501 N N . GLU B 1 48 ? 47.231 17.361 20.105 1.00 20.10 62 GLU B N 1
ATOM 1502 C CA A GLU B 1 48 ? 46.823 18.438 19.179 0.50 20.56 62 GLU B CA 1
ATOM 1503 C CA B GLU B 1 48 ? 46.877 18.428 19.162 0.50 18.44 62 GLU B CA 1
ATOM 1504 C C . GLU B 1 48 ? 47.174 19.848 19.635 1.00 18.33 62 GLU B C 1
ATOM 1505 O O . GLU B 1 48 ? 47.183 20.783 18.822 1.00 18.13 62 GLU B O 1
ATOM 1516 N N . PHE B 1 49 ? 47.408 20.021 20.934 1.00 15.76 63 PHE B N 1
ATOM 1517 C CA . PHE B 1 49 ? 47.567 21.376 21.472 1.00 15.87 63 PHE B CA 1
ATOM 1518 C C . PHE B 1 49 ? 48.759 22.148 20.893 1.00 16.12 63 PHE B C 1
ATOM 1519 O O . PHE B 1 49 ? 48.610 23.327 20.611 1.00 14.92 63 PHE B O 1
ATOM 1527 N N . PRO B 1 50 ? 49.943 21.506 20.744 1.00 19.87 64 PRO B N 1
ATOM 1528 C CA . PRO B 1 50 ? 51.052 22.300 20.184 1.00 21.11 64 PRO B CA 1
ATOM 1529 C C . PRO B 1 50 ? 50.720 22.949 18.843 1.00 18.22 64 PRO B C 1
ATOM 1530 O O . PRO B 1 50 ? 51.040 24.122 18.631 1.00 18.13 64 PRO B O 1
ATOM 1534 N N . GLY B 1 51 ? 50.064 22.196 17.954 1.00 15.73 65 GLY B N 1
ATOM 1535 C CA . GLY B 1 51 ? 49.717 22.702 16.623 1.00 19.74 65 GLY B CA 1
ATOM 1536 C C . GLY B 1 51 ? 48.657 23.786 16.649 1.00 17.09 65 GLY B C 1
ATOM 1537 O O . GLY B 1 51 ? 48.797 24.802 15.970 1.00 16.82 65 GLY B O 1
ATOM 1538 N N . LEU B 1 52 ? 47.620 23.588 17.466 1.00 13.59 66 LEU B N 1
ATOM 1539 C CA . LEU B 1 52 ? 46.573 24.586 17.633 1.00 15.63 66 LEU B CA 1
ATOM 1540 C C . LEU B 1 52 ? 47.149 25.848 18.245 1.00 16.19 66 LEU B C 1
ATOM 1541 O O . LEU B 1 52 ? 46.813 26.932 17.828 1.00 15.04 66 LEU B O 1
ATOM 1546 N N . HIS B 1 53 ? 48.036 25.674 19.231 1.00 15.20 67 HIS B N 1
ATOM 1547 C CA . HIS B 1 53 ? 48.668 26.813 19.898 1.00 17.52 67 HIS B CA 1
ATOM 1548 C C . HIS B 1 53 ? 49.480 27.666 18.909 1.00 14.61 67 HIS B C 1
ATOM 1549 O O . HIS B 1 53 ? 49.429 28.899 18.940 1.00 16.33 67 HIS B O 1
ATOM 1556 N N . ARG B 1 54 ? 50.177 27.009 17.985 1.00 16.34 68 ARG B N 1
ATOM 1557 C CA . ARG B 1 54 ? 50.895 27.750 16.953 1.00 18.90 68 ARG B CA 1
ATOM 1558 C C . ARG B 1 54 ? 49.975 28.544 16.017 1.00 19.05 68 ARG B C 1
ATOM 1559 O O . ARG B 1 54 ? 50.298 29.670 15.666 1.00 18.85 68 ARG B O 1
ATOM 1567 N N . VAL B 1 55 ? 48.835 27.958 15.634 1.00 17.47 69 VAL B N 1
ATOM 1568 C CA . VAL B 1 55 ? 47.838 28.679 14.842 1.00 15.10 69 VAL B CA 1
ATOM 1569 C C . VAL B 1 55 ? 47.328 29.890 15.624 1.00 18.04 69 VAL B C 1
ATOM 1570 O O . VAL B 1 55 ? 47.210 30.986 15.073 1.00 20.86 69 VAL B O 1
ATOM 1574 N N . ALA B 1 56 ? 47.069 29.718 16.925 1.00 17.15 70 ALA B N 1
ATOM 1575 C CA . ALA B 1 56 ? 46.631 30.854 17.755 1.00 16.45 70 ALA B CA 1
ATOM 1576 C C . ALA B 1 56 ? 47.659 31.970 17.732 1.00 17.91 70 ALA B C 1
ATOM 1577 O O . ALA B 1 56 ? 47.316 33.138 17.592 1.00 17.56 70 ALA B O 1
ATOM 1579 N N . GLU B 1 57 ? 48.938 31.599 17.879 1.00 20.25 71 GLU B N 1
ATOM 1580 C CA . GLU B 1 57 ? 50.013 32.581 17.848 1.00 17.05 71 GLU B CA 1
ATOM 1581 C C . GLU B 1 57 ? 50.158 33.282 16.512 1.00 19.08 71 GLU B C 1
ATOM 1582 O O . G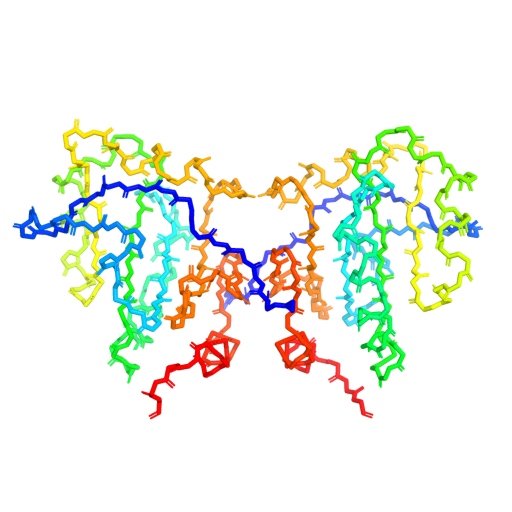LU B 1 57 ? 50.288 34.522 16.455 1.00 22.31 71 GLU B O 1
ATOM 1588 N N . GLU B 1 58 ? 50.145 32.499 15.439 1.00 20.01 72 GLU B N 1
ATOM 1589 C CA . GLU B 1 58 ? 50.365 33.043 14.097 1.00 23.47 72 GLU B CA 1
ATOM 1590 C C . GLU B 1 58 ? 49.209 33.911 13.601 1.00 29.72 72 GLU B C 1
ATOM 1591 O O . GLU B 1 58 ? 49.435 34.950 12.976 1.00 29.13 72 GLU B O 1
ATOM 1597 N N . THR B 1 59 ? 47.978 33.511 13.918 1.00 20.96 73 THR B N 1
ATOM 1598 C CA . THR B 1 59 ? 46.799 34.253 13.467 1.00 23.69 73 THR B CA 1
ATOM 1599 C C . THR B 1 59 ? 46.368 35.386 14.403 1.00 24.95 73 THR B C 1
ATOM 1600 O O . THR B 1 59 ? 45.742 36.356 13.958 1.00 26.36 73 THR B O 1
ATOM 1604 N N . GLY B 1 60 ? 46.658 35.264 15.700 1.00 21.53 74 GLY B N 1
ATOM 1605 C CA . GLY B 1 60 ? 46.136 36.215 16.689 1.00 20.94 74 GLY B CA 1
ATOM 1606 C C . GLY B 1 60 ? 44.633 36.065 16.968 1.00 21.47 74 GLY B C 1
ATOM 1607 O O . GLY B 1 60 ? 44.025 36.875 17.676 1.00 20.26 74 GLY B O 1
ATOM 1608 N N . VAL B 1 61 ? 44.031 35.039 16.405 1.00 17.92 75 VAL B N 1
ATOM 1609 C CA . VAL B 1 61 ? 42.639 34.715 16.688 1.00 14.68 75 VAL B CA 1
ATOM 1610 C C . VAL B 1 61 ? 42.533 34.065 18.057 1.00 14.59 75 VAL B C 1
ATOM 1611 O O . VAL B 1 61 ? 43.286 33.236 18.347 1.00 17.05 75 VAL B O 1
ATOM 1615 N N . PRO B 1 62 ? 41.591 34.485 18.886 1.00 17.14 76 PRO B N 1
ATOM 1616 C CA . PRO B 1 62 ? 41.450 33.884 20.217 1.00 17.14 76 PRO B CA 1
ATOM 1617 C C . PRO B 1 62 ? 41.006 32.428 20.176 1.00 17.33 76 PRO B C 1
ATOM 1618 O O . PRO B 1 62 ? 40.067 32.108 19.510 1.00 16.82 76 PRO B O 1
ATOM 1622 N N . PHE B 1 63 ? 41.704 31.586 20.925 1.00 14.11 77 PHE B N 1
ATOM 1623 C CA . PHE B 1 63 ? 41.394 30.186 21.043 1.00 13.47 77 PHE B CA 1
ATOM 1624 C C . PHE B 1 63 ? 40.967 29.937 22.487 1.00 17.46 77 PHE B C 1
ATOM 1625 O O . PHE B 1 63 ? 41.780 30.004 23.360 1.00 19.60 77 PHE B O 1
ATOM 1633 N N . TYR B 1 64 ? 39.680 29.665 22.676 1.00 14.77 78 TYR B N 1
ATOM 1634 C CA . TYR B 1 64 ? 39.102 29.366 23.991 1.00 13.15 78 TYR B CA 1
ATOM 1635 C C . TYR B 1 64 ? 39.081 27.876 24.180 1.00 16.29 78 TYR B C 1
ATOM 1636 O O . TYR B 1 64 ? 38.761 27.134 23.249 1.00 16.80 78 TYR B O 1
ATOM 1645 N N . VAL B 1 65 ? 39.440 27.421 25.386 1.00 13.57 79 VAL B N 1
ATOM 1646 C CA A VAL B 1 65 ? 39.561 26.009 25.645 0.50 12.02 79 VAL B CA 1
ATOM 1647 C CA B VAL B 1 65 ? 39.542 25.991 25.645 0.50 11.43 79 VAL B CA 1
ATOM 1648 C C . VAL B 1 65 ? 38.656 25.616 26.824 1.00 14.05 79 VAL B C 1
ATOM 1649 O O . VAL B 1 65 ? 38.696 26.256 27.888 1.00 15.03 79 VAL B O 1
ATOM 1656 N N . ILE B 1 66 ? 37.833 24.606 26.596 1.00 13.93 80 ILE B N 1
ATOM 1657 C CA . ILE B 1 66 ? 36.829 24.121 27.568 1.00 16.38 80 ILE B CA 1
ATOM 1658 C C . ILE B 1 66 ? 37.002 22.618 27.807 1.00 14.21 80 ILE B C 1
ATOM 1659 O O . ILE B 1 66 ? 36.989 21.822 26.864 1.00 14.65 80 ILE B O 1
ATOM 1664 N N . SER B 1 67 ? 37.164 22.211 29.079 1.00 13.15 81 SER B N 1
ATOM 1665 C CA . SER B 1 67 ? 37.293 20.810 29.415 1.00 12.74 81 SER B CA 1
ATOM 1666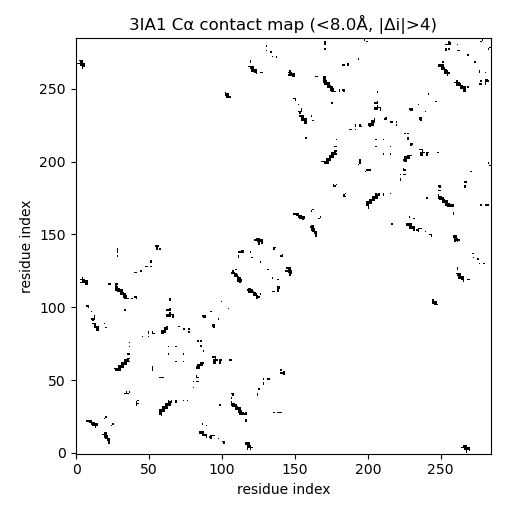 C C . SER B 1 67 ? 35.926 20.182 29.652 1.00 14.00 81 SER B C 1
ATOM 1667 O O . SER B 1 67 ? 35.071 20.770 30.337 1.00 16.94 81 SER B O 1
ATOM 1670 N N . ARG B 1 68 ? 35.751 18.984 29.112 1.00 13.36 82 ARG B N 1
ATOM 1671 C CA . ARG B 1 68 ? 34.508 18.214 29.326 1.00 16.22 82 ARG B CA 1
ATOM 1672 C C . ARG B 1 68 ? 34.535 17.322 30.586 1.00 18.44 82 ARG B C 1
ATOM 1673 O O . ARG B 1 68 ? 33.560 16.616 30.883 1.00 17.23 82 ARG B O 1
ATOM 1681 N N . GLU B 1 69 ? 35.647 17.346 31.314 1.00 17.53 83 GLU B N 1
ATOM 1682 C CA . GLU B 1 69 ? 35.814 16.510 32.508 1.00 15.28 83 GLU B CA 1
ATOM 1683 C C . GLU B 1 69 ? 35.485 17.336 33.766 1.00 14.97 83 GLU B C 1
ATOM 1684 O O . GLU B 1 69 ? 36.181 18.338 34.058 1.00 16.63 83 GLU B O 1
ATOM 1690 N N . PRO B 1 70 ? 34.455 16.921 34.538 1.00 17.28 84 PRO B N 1
ATOM 1691 C CA . PRO B 1 70 ? 34.083 17.685 35.745 1.00 20.50 84 PRO B CA 1
ATOM 1692 C C . PRO B 1 70 ? 35.219 17.882 36.758 1.00 15.83 84 PRO B C 1
ATOM 1693 O O . PRO B 1 70 ? 35.280 18.937 37.432 1.00 19.68 84 PRO B O 1
ATOM 1697 N N . ARG B 1 71 ? 36.111 16.897 36.853 1.00 15.72 85 ARG B N 1
ATOM 1698 C CA . ARG B 1 71 ? 37.242 16.939 37.790 1.00 17.39 85 ARG B CA 1
ATOM 1699 C C . ARG B 1 71 ? 38.392 17.849 37.372 1.00 20.17 85 ARG B C 1
ATOM 1700 O O . ARG B 1 71 ? 39.322 18.102 38.162 1.00 19.95 85 ARG B O 1
ATOM 1708 N N . ASP B 1 72 ? 38.339 18.353 36.131 1.00 16.29 86 ASP B N 1
ATOM 1709 C CA . ASP B 1 72 ? 39.315 19.339 35.676 1.00 15.32 86 ASP B CA 1
ATOM 1710 C C . ASP B 1 72 ? 38.940 20.702 36.224 1.00 17.57 86 ASP B C 1
ATOM 1711 O O . ASP B 1 72 ? 38.327 21.529 35.539 1.00 17.54 86 ASP B O 1
ATOM 1716 N N . THR B 1 73 ? 39.293 20.914 37.495 1.00 16.07 87 THR B N 1
ATOM 1717 C CA . THR B 1 73 ? 38.987 22.141 38.189 1.00 14.32 87 THR B CA 1
ATOM 1718 C C . THR B 1 73 ? 39.947 23.240 37.707 1.00 18.12 87 THR B C 1
ATOM 1719 O O . THR B 1 73 ? 40.884 22.955 36.944 1.00 15.84 87 THR B O 1
ATOM 1723 N N . ARG B 1 74 ? 39.716 24.487 38.112 1.00 17.78 88 ARG B N 1
ATOM 1724 C CA . ARG B 1 74 ? 40.559 25.586 37.578 1.00 18.45 88 ARG B CA 1
ATOM 1725 C C . ARG B 1 74 ? 42.034 25.371 37.897 1.00 30.31 88 ARG B C 1
ATOM 1726 O O . ARG B 1 74 ? 42.884 25.671 37.067 1.00 20.79 88 ARG B O 1
ATOM 1734 N N . GLU B 1 75 ? 42.338 24.798 39.065 1.00 24.77 89 GLU B N 1
ATOM 1735 C CA . GLU B 1 75 ? 43.723 24.423 39.402 1.00 30.81 89 GLU B CA 1
ATOM 1736 C C . GLU B 1 75 ? 44.350 23.445 38.393 1.00 25.94 89 GLU B C 1
ATOM 1737 O O . GLU B 1 75 ? 45.500 23.627 37.984 1.00 31.08 89 GLU B O 1
ATOM 1743 N N . VAL B 1 76 ? 43.599 22.415 38.005 1.00 22.25 90 VAL B N 1
ATOM 1744 C CA . VAL B 1 76 ? 44.032 21.426 37.020 1.00 21.82 90 VAL B CA 1
ATOM 1745 C C . VAL B 1 76 ? 44.214 22.128 35.667 1.00 25.63 90 VAL B C 1
ATOM 1746 O O . VAL B 1 76 ? 45.261 22.008 35.020 1.00 22.32 90 VAL B O 1
ATOM 1750 N N . VAL B 1 77 ? 43.199 22.884 35.262 1.00 18.94 91 VAL B N 1
ATOM 1751 C CA . VAL B 1 77 ? 43.206 23.512 33.945 1.00 15.00 91 VAL B CA 1
ATOM 1752 C C . VAL B 1 77 ? 44.293 24.604 33.834 1.00 19.37 91 VAL B C 1
ATOM 1753 O O . VAL B 1 77 ? 45.092 24.597 32.881 1.00 20.70 91 VAL B O 1
ATOM 1757 N N . LEU B 1 78 ? 44.325 25.541 34.780 1.00 17.68 92 LEU B N 1
ATOM 1758 C CA . LEU B 1 78 ? 45.251 26.684 34.667 1.00 21.45 92 LEU B CA 1
ATOM 1759 C C . LEU B 1 78 ? 46.696 26.197 34.686 1.00 24.76 92 LEU B C 1
ATOM 1760 O O . LEU B 1 78 ? 47.546 26.728 33.970 1.00 22.41 92 LEU B O 1
ATOM 1765 N N . GLU B 1 79 ? 46.945 25.149 35.462 1.00 21.41 93 GLU B N 1
ATOM 1766 C CA . GLU B 1 79 ? 48.301 24.605 35.564 1.00 27.34 93 GLU B CA 1
ATOM 1767 C C . GLU B 1 79 ? 48.709 23.912 34.270 1.00 24.62 93 GLU B C 1
ATOM 1768 O O . GLU B 1 79 ? 49.820 24.141 33.767 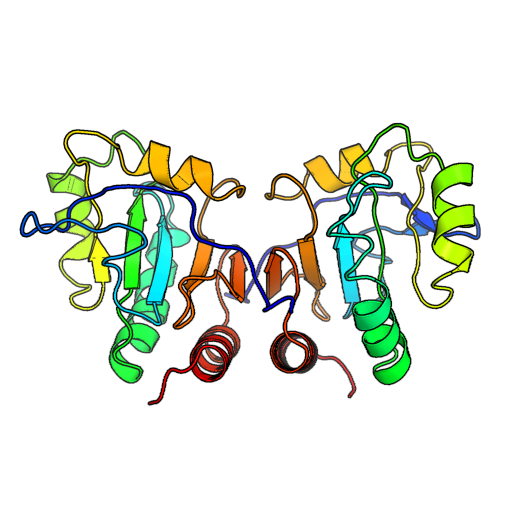1.00 26.20 93 GLU B O 1
ATOM 1774 N N . TYR B 1 80 ? 47.812 23.072 33.733 1.00 23.84 94 TYR B N 1
ATOM 1775 C CA . TYR B 1 80 ? 48.035 22.470 32.438 1.00 22.35 94 TYR B CA 1
ATOM 1776 C C . TYR B 1 80 ? 48.255 23.545 31.348 1.00 24.66 94 TYR B C 1
ATOM 1777 O O . TYR B 1 80 ? 49.165 23.414 30.517 1.00 25.15 94 TYR B O 1
ATOM 1786 N N . MET B 1 81 ? 47.456 24.610 31.373 1.00 17.30 95 MET B N 1
ATOM 1787 C CA . MET B 1 81 ? 47.461 25.590 30.261 1.00 19.18 95 MET B CA 1
ATOM 1788 C C . MET B 1 81 ? 48.631 26.588 30.281 1.00 15.52 95 MET B C 1
ATOM 1789 O O . MET B 1 81 ? 48.815 27.347 29.320 1.00 17.47 95 MET B O 1
ATOM 1794 N N . LYS B 1 82 ? 49.420 26.602 31.364 1.00 19.15 96 LYS B N 1
ATOM 1795 C CA . LYS B 1 82 ? 50.694 27.347 31.355 1.00 18.63 96 LYS B CA 1
ATOM 1796 C C . LYS B 1 82 ? 51.649 26.871 30.247 1.00 16.48 96 LYS B C 1
ATOM 1797 O O . LYS B 1 82 ? 52.492 27.646 29.794 1.00 21.02 96 LYS B O 1
ATOM 1803 N N . THR B 1 83 ? 51.496 25.615 29.828 1.00 16.12 97 THR B N 1
ATOM 1804 C CA . THR B 1 83 ? 52.239 25.025 28.694 1.00 16.45 97 THR B CA 1
ATOM 1805 C C . THR B 1 83 ? 51.848 25.722 27.359 1.00 22.77 97 THR B C 1
ATOM 1806 O O . THR B 1 83 ? 52.666 25.821 26.425 1.00 17.47 97 THR B O 1
ATOM 1810 N N . TYR B 1 84 ? 50.608 26.227 27.291 1.00 16.70 98 TYR B N 1
ATOM 1811 C CA . TYR B 1 84 ? 50.062 26.824 26.062 1.00 15.43 98 TYR B CA 1
ATOM 1812 C C . TYR B 1 84 ? 49.515 28.204 26.381 1.00 21.10 98 TYR B C 1
ATOM 1813 O O . TYR B 1 84 ? 48.285 28.415 26.371 1.00 16.78 98 TYR B O 1
ATOM 1822 N N . PRO B 1 85 ? 50.413 29.163 26.679 1.00 16.92 99 PRO B N 1
ATOM 1823 C CA . PRO B 1 85 ? 49.969 30.421 27.268 1.00 16.53 99 PRO B CA 1
ATOM 1824 C C . PRO B 1 85 ? 49.063 31.303 26.427 1.00 17.72 99 PRO B C 1
ATOM 1825 O O . PRO B 1 85 ? 48.396 32.172 26.990 1.00 19.28 99 PRO B O 1
ATOM 1829 N N . ARG B 1 86 ? 49.028 31.118 25.101 1.00 14.68 100 ARG B N 1
ATOM 1830 C CA A ARG B 1 86 ? 48.178 31.968 24.270 0.50 14.09 100 ARG B CA 1
ATOM 1831 C CA B ARG B 1 86 ? 48.164 31.962 24.262 0.50 14.64 100 ARG B CA 1
ATOM 1832 C C . ARG B 1 86 ? 46.705 31.537 24.314 1.00 13.40 100 ARG B C 1
ATOM 1833 O O . ARG B 1 86 ? 45.825 32.340 24.005 1.00 18.96 100 ARG B O 1
ATOM 1848 N N . PHE B 1 87 ? 46.460 30.282 24.706 1.00 13.86 101 PHE B N 1
ATOM 1849 C CA . PHE B 1 87 ? 45.074 29.784 24.856 1.00 15.43 101 PHE B CA 1
ATOM 1850 C C . PHE B 1 87 ? 44.348 30.550 25.960 1.00 19.86 101 PHE B C 1
ATOM 1851 O O . PHE B 1 87 ? 44.977 31.054 26.914 1.00 15.63 101 PHE B O 1
ATOM 1859 N N . ILE B 1 88 ? 43.020 30.623 25.838 1.00 14.32 102 ILE B N 1
ATOM 1860 C CA . ILE B 1 88 ? 42.192 31.226 26.882 1.00 16.77 102 ILE B CA 1
ATOM 1861 C C . ILE B 1 88 ? 41.327 30.140 27.509 1.00 15.64 102 ILE B C 1
ATOM 1862 O O . ILE B 1 88 ? 40.278 29.781 26.950 1.00 16.50 102 ILE B O 1
ATOM 1867 N N . PRO B 1 89 ? 41.765 29.564 28.649 1.00 19.54 103 PRO B N 1
ATOM 1868 C CA . PRO B 1 89 ? 40.875 28.590 29.290 1.00 16.77 103 PRO B CA 1
ATOM 1869 C C . PRO B 1 89 ? 39.644 29.249 29.873 1.00 15.56 103 PRO B C 1
ATOM 1870 O O . PRO B 1 89 ? 39.695 30.398 30.307 1.00 16.74 103 PRO B O 1
ATOM 1874 N N . LEU B 1 90 ? 38.525 28.530 29.803 1.00 14.46 104 LEU B N 1
ATOM 1875 C CA . LEU B 1 90 ? 37.269 29.024 30.370 1.00 13.56 104 LEU B CA 1
ATOM 1876 C C . LEU B 1 90 ? 36.900 28.144 31.546 1.00 15.96 104 LEU B C 1
ATOM 1877 O O . LEU B 1 90 ? 36.804 26.911 31.424 1.00 15.13 104 LEU B O 1
ATOM 1882 N N . LEU B 1 91 ? 36.676 28.803 32.686 1.00 16.06 105 LEU B N 1
ATOM 1883 C CA . LEU B 1 91 ? 36.563 28.137 33.979 1.00 12.25 105 LEU B CA 1
ATOM 1884 C C . LEU B 1 91 ? 35.138 28.310 34.538 1.00 14.84 105 LEU B C 1
ATOM 1885 O O . LEU B 1 91 ? 34.387 29.188 34.102 1.00 14.70 105 LEU B O 1
ATOM 1890 N N . ALA B 1 92 ? 34.780 27.484 35.506 1.00 16.28 106 ALA B N 1
ATOM 1891 C CA . ALA B 1 92 ? 33.439 27.591 36.136 1.00 16.51 106 ALA B CA 1
ATOM 1892 C C . ALA B 1 92 ? 33.118 28.992 36.640 1.00 15.85 106 ALA B C 1
ATOM 1893 O O . ALA B 1 92 ? 33.968 29.669 37.227 1.00 16.05 106 ALA B O 1
ATOM 1895 N N . SER B 1 93 ? 31.872 29.414 36.425 1.00 14.98 107 SER B N 1
ATOM 1896 C CA . SER B 1 93 ? 31.363 30.646 36.992 1.00 13.59 107 SER B CA 1
ATOM 1897 C C . SER B 1 93 ? 30.444 30.256 38.139 1.00 14.00 107 SER B C 1
ATOM 1898 O O . SER B 1 93 ? 30.372 29.086 38.512 1.00 14.93 107 SER B O 1
ATOM 1901 N N . ASP B 1 94 ? 29.729 31.231 38.678 1.00 15.84 108 ASP B N 1
ATOM 1902 C CA . ASP B 1 94 ? 28.783 30.919 39.753 1.00 15.42 108 ASP B CA 1
ATOM 1903 C C . ASP B 1 94 ? 27.604 30.088 39.250 1.00 21.44 108 ASP B C 1
ATOM 1904 O O . ASP B 1 94 ? 26.934 29.416 40.030 1.00 24.17 108 ASP B O 1
ATOM 1909 N N . ARG B 1 95 ? 27.401 30.075 37.944 1.00 18.90 109 ARG B N 1
ATOM 1910 C CA . ARG B 1 95 ? 26.210 29.492 37.372 1.00 20.42 109 ARG B CA 1
ATOM 1911 C C . ARG B 1 95 ? 26.405 28.365 36.376 1.00 20.34 109 ARG B C 1
ATOM 1912 O O . ARG B 1 95 ? 25.546 27.597 36.228 1.00 19.75 109 ARG B O 1
ATOM 1920 N N . ASP B 1 96 ? 27.547 28.283 35.719 1.00 17.29 110 ASP B N 1
ATOM 1921 C CA . ASP B 1 96 ? 27.835 27.168 34.830 1.00 16.83 110 ASP B CA 1
ATOM 1922 C C . ASP B 1 96 ? 29.195 26.566 35.185 1.00 17.74 110 ASP B C 1
ATOM 1923 O O . ASP B 1 96 ? 30.068 27.284 35.534 1.00 15.70 110 ASP B O 1
ATOM 1928 N N . ARG B 1 97 ? 29.332 25.263 35.056 1.00 18.99 111 ARG B N 1
ATOM 1929 C CA . ARG B 1 97 ? 30.617 24.609 34.943 1.00 18.29 111 ARG B CA 1
ATOM 1930 C C . ARG B 1 97 ? 30.967 24.297 33.474 1.00 14.03 111 ARG B C 1
ATOM 1931 O O . ARG B 1 97 ? 30.105 24.011 32.721 1.00 13.97 111 ARG B O 1
ATOM 1939 N N . PRO B 1 98 ? 32.255 24.304 33.148 1.00 16.03 112 PRO B N 1
ATOM 1940 C CA . PRO B 1 98 ? 32.651 24.087 31.753 1.00 16.69 112 PRO B CA 1
ATOM 1941 C C . PRO B 1 98 ? 32.035 22.862 31.098 1.00 17.44 112 PRO B C 1
ATOM 1942 O O . PRO B 1 98 ? 31.556 22.960 29.963 1.00 17.30 112 PRO B O 1
ATOM 1946 N N . HIS B 1 99 ? 31.974 21.724 31.785 1.00 15.06 113 HIS B N 1
ATOM 1947 C CA . HIS B 1 99 ? 31.442 20.537 31.117 1.00 19.97 113 HIS B CA 1
ATOM 1948 C C . HIS B 1 99 ? 29.923 20.630 30.882 1.00 17.00 113 HIS B C 1
ATOM 1949 O O . HIS B 1 99 ? 29.408 20.012 29.940 1.00 17.99 113 HIS B O 1
ATOM 1956 N N . GLU B 1 100 ? 29.223 21.400 31.715 1.00 15.75 114 GLU B N 1
ATOM 1957 C CA . GLU B 1 100 ? 27.777 21.654 31.491 1.00 18.27 114 GLU B CA 1
ATOM 1958 C C . GLU B 1 100 ? 27.571 22.528 30.255 1.00 16.46 114 GLU B C 1
ATOM 1959 O O . GLU B 1 100 ? 26.602 22.357 29.517 1.00 15.96 114 GLU B O 1
ATOM 1965 N N . VAL B 1 101 ? 28.482 23.474 30.052 1.00 13.21 115 VAL B N 1
ATOM 1966 C CA . VAL B 1 101 ? 28.466 24.303 28.852 1.00 16.56 115 VAL B CA 1
ATOM 1967 C C . VAL B 1 101 ? 28.749 23.462 27.592 1.00 14.14 115 VAL B C 1
ATOM 1968 O O . VAL B 1 101 ? 28.012 23.558 26.620 1.00 15.18 115 VAL B O 1
ATOM 1972 N N . ALA B 1 102 ? 29.805 22.647 27.622 1.00 13.42 116 ALA B N 1
ATOM 1973 C CA . ALA B 1 102 ? 30.093 21.766 26.481 1.00 16.18 116 ALA B CA 1
ATOM 1974 C C . ALA B 1 102 ? 28.902 20.860 26.140 1.00 18.93 116 ALA B C 1
ATOM 1975 O O . ALA B 1 102 ? 28.578 20.661 24.964 1.00 16.02 116 ALA B O 1
ATOM 1977 N N . ALA B 1 103 ? 28.216 20.361 27.169 1.00 16.73 117 ALA B N 1
ATOM 1978 C CA . ALA B 1 103 ? 27.005 19.510 26.997 1.00 16.61 117 ALA B CA 1
ATOM 1979 C C . ALA B 1 103 ? 25.847 20.178 26.211 1.00 16.09 117 ALA B C 1
ATOM 1980 O O . ALA B 1 103 ? 24.976 19.486 25.657 1.00 18.54 117 ALA B O 1
ATOM 1982 N N . ARG B 1 104 ? 25.844 21.500 26.150 1.00 12.98 118 ARG B N 1
ATOM 1983 C CA . ARG B 1 104 ? 24.828 22.252 25.382 1.00 13.63 118 ARG B CA 1
ATOM 1984 C C . ARG B 1 104 ? 25.134 22.266 23.871 1.00 18.67 118 ARG B C 1
ATOM 1985 O O . ARG B 1 104 ? 24.296 22.678 23.061 1.00 18.71 118 ARG B O 1
ATOM 1993 N N . PHE B 1 105 ? 26.343 21.872 23.522 1.00 16.06 119 PHE B N 1
ATOM 1994 C CA . PHE B 1 105 ? 26.720 21.810 22.122 1.00 15.11 119 PHE B CA 1
ATOM 1995 C C . PHE B 1 105 ? 26.294 20.442 21.580 1.00 16.55 119 PHE B C 1
ATOM 1996 O O . PHE B 1 105 ? 26.198 19.516 22.296 1.00 19.45 119 PHE B O 1
ATOM 2004 N N . LYS B 1 106 ? 26.106 20.360 20.291 1.00 16.48 120 LYS B N 1
ATOM 2005 C CA . LYS B 1 106 ? 25.444 19.229 19.711 1.00 19.03 120 LYS B CA 1
ATOM 2006 C C . LYS B 1 106 ? 26.433 18.169 19.273 1.00 20.27 120 LYS B C 1
ATOM 2007 O O . LYS B 1 106 ? 26.221 17.492 18.325 1.00 17.40 120 LYS B O 1
ATOM 2013 N N . VAL B 1 107 ? 27.511 18.039 20.031 1.00 15.85 121 VAL B N 1
ATOM 2014 C CA . VAL B 1 107 ? 28.495 17.024 19.781 1.00 12.22 121 VAL B CA 1
ATOM 2015 C C . VAL B 1 107 ? 28.889 16.259 21.039 1.00 18.14 121 VAL B C 1
ATOM 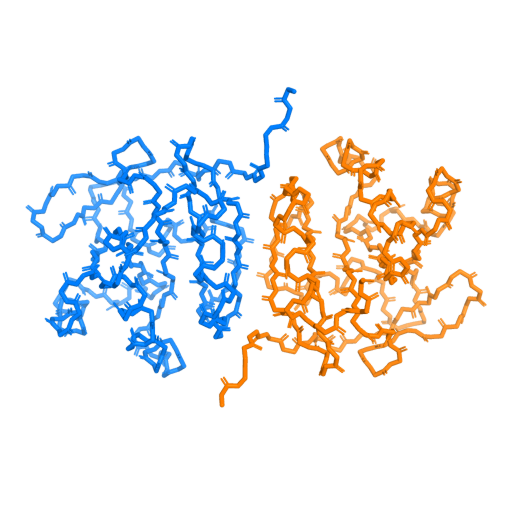2016 O O . VAL B 1 107 ? 28.854 16.785 22.100 1.00 16.94 121 VAL B O 1
ATOM 2020 N N . LEU B 1 108 ? 29.320 15.035 20.846 1.00 17.11 122 LEU B N 1
ATOM 2021 C CA . LEU B 1 108 ? 29.714 14.154 21.930 1.00 15.86 122 LEU B CA 1
ATOM 2022 C C . LEU B 1 108 ? 31.225 13.956 21.961 1.00 16.63 122 LEU B C 1
ATOM 2023 O O . LEU B 1 108 ? 31.901 13.860 20.921 1.00 17.55 122 LEU B O 1
ATOM 2028 N N . GLY B 1 109 ? 31.783 13.908 23.148 1.00 21.04 123 GLY B N 1
ATOM 2029 C CA . GLY B 1 109 ? 33.163 13.543 23.289 1.00 18.43 123 GLY B CA 1
ATOM 2030 C C . GLY B 1 109 ? 34.119 14.674 23.011 1.00 17.06 123 GLY B C 1
ATOM 2031 O O . GLY B 1 109 ? 33.737 15.783 23.058 1.00 16.64 123 GLY B O 1
ATOM 2032 N N . GLN B 1 110 ? 35.348 14.312 22.708 1.00 14.63 124 GLN B N 1
ATOM 2033 C CA . GLN B 1 110 ? 36.436 15.223 22.475 1.00 17.64 124 GLN B CA 1
ATOM 2034 C C . GLN B 1 110 ? 37.567 14.471 21.785 1.00 21.80 124 GLN B C 1
ATOM 2035 O O . GLN B 1 110 ? 37.599 13.282 21.861 1.00 22.69 124 GLN B O 1
ATOM 2041 N N . PRO B 1 111 ? 38.458 15.153 21.087 1.00 19.60 125 PRO B N 1
ATOM 2042 C CA . PRO B 1 111 ? 38.498 16.586 20.873 1.00 18.84 125 PRO B CA 1
ATOM 2043 C C . PRO B 1 111 ? 37.561 17.092 19.774 1.00 15.32 125 PRO B C 1
ATOM 2044 O O . PRO B 1 111 ? 37.294 16.383 18.882 1.00 18.51 125 PRO B O 1
ATOM 2048 N N . TRP B 1 112 ? 37.106 18.312 19.904 1.00 13.19 126 TRP B N 1
ATOM 2049 C CA . TRP B 1 112 ? 36.383 19.066 18.891 1.00 13.00 126 TRP B CA 1
ATOM 2050 C C . TRP B 1 112 ? 37.002 20.443 18.784 1.00 13.76 126 TRP B C 1
ATOM 2051 O O . TRP B 1 112 ? 37.404 21.038 19.794 1.00 16.54 126 TRP B O 1
ATOM 2062 N N . THR B 1 113 ? 37.021 20.973 17.560 1.00 11.99 127 THR B N 1
ATOM 2063 C CA . THR B 1 113 ? 37.469 22.343 17.285 1.00 11.18 127 THR B CA 1
ATOM 2064 C C . THR B 1 113 ? 36.332 23.024 16.529 1.00 15.79 127 THR B C 1
ATOM 2065 O O . THR B 1 113 ? 35.881 22.509 15.526 1.00 18.25 127 THR B O 1
ATOM 2069 N N . PHE B 1 114 ? 35.870 24.155 17.047 1.00 12.38 128 PHE B N 1
ATOM 2070 C CA . PHE B 1 114 ? 34.740 24.921 16.475 1.00 15.04 128 PHE B CA 1
ATOM 2071 C C . PHE B 1 114 ? 35.259 26.284 16.023 1.00 19.30 128 PHE B C 1
ATOM 2072 O O . PHE B 1 114 ? 36.002 26.962 16.751 1.00 16.95 128 PHE B O 1
ATOM 2080 N N . VAL B 1 115 ? 34.857 26.709 14.832 1.00 15.43 129 VAL B N 1
ATOM 2081 C CA . VAL B 1 115 ? 35.219 28.027 14.361 1.00 13.88 129 VAL B CA 1
ATOM 2082 C C . VAL B 1 115 ? 33.972 28.907 14.447 1.00 20.43 129 VAL B C 1
ATOM 2083 O O . VAL B 1 115 ? 32.914 28.557 13.920 1.00 17.07 129 VAL B O 1
ATOM 2087 N N . VAL B 1 116 ? 34.124 30.046 15.099 1.00 15.15 130 VAL B N 1
ATOM 2088 C CA . VAL B 1 116 ? 33.003 30.972 15.387 1.00 17.80 130 VAL B CA 1
ATOM 2089 C C . VAL B 1 116 ? 33.207 32.234 14.567 1.00 16.18 130 VAL B C 1
ATOM 2090 O O . VAL B 1 116 ? 34.273 32.852 14.642 1.00 16.40 130 VAL B O 1
ATOM 2094 N N . ASP B 1 117 ? 32.218 32.635 13.759 1.00 17.21 131 ASP B N 1
ATOM 2095 C CA . ASP B 1 117 ? 32.414 33.797 12.874 1.00 19.06 131 ASP B CA 1
ATOM 2096 C C . ASP B 1 117 ? 32.136 35.142 13.584 1.00 24.27 131 ASP B C 1
ATOM 2097 O O . ASP B 1 117 ? 31.828 35.129 14.777 1.00 23.91 131 ASP B O 1
ATOM 2102 N N . ARG B 1 118 ? 32.182 36.268 12.847 1.00 25.48 132 ARG B N 1
ATOM 2103 C CA A ARG B 1 118 ? 31.973 37.614 13.422 0.50 29.99 132 ARG B CA 1
ATOM 2104 C CA B ARG B 1 118 ? 31.978 37.605 13.440 0.50 28.80 132 ARG B CA 1
ATOM 2105 C C . ARG B 1 118 ? 30.587 37.821 14.030 1.00 30.11 132 ARG B C 1
ATOM 2106 O O . ARG B 1 118 ? 30.394 38.726 14.837 1.00 32.32 132 ARG B O 1
ATOM 2121 N N . GLU B 1 119 ? 29.626 36.998 13.613 1.00 29.77 133 GLU B N 1
ATOM 2122 C CA A GLU B 1 119 ? 28.247 37.094 14.091 0.50 31.46 133 GLU B CA 1
ATOM 2123 C CA B GLU B 1 119 ? 28.245 37.089 14.076 0.50 29.62 133 GLU B CA 1
ATOM 2124 C C . GLU B 1 119 ? 27.924 36.042 15.152 1.00 30.33 133 GLU B C 1
ATOM 2125 O O . GLU B 1 119 ? 26.768 35.879 15.552 1.00 31.27 133 GLU B O 1
ATOM 2136 N N . GLY B 1 120 ? 28.950 35.321 15.611 1.00 23.27 134 GLY B N 1
ATOM 2137 C CA . GLY B 1 120 ? 28.792 34.358 16.702 1.00 22.10 134 GLY B CA 1
ATOM 2138 C C . GLY B 1 120 ? 28.257 32.985 16.322 1.00 25.76 134 GLY B C 1
ATOM 2139 O O . GLY B 1 120 ? 27.819 32.222 17.192 1.00 27.08 134 GLY B O 1
ATOM 2140 N N . LYS B 1 121 ? 28.300 32.673 15.022 1.00 22.82 135 LYS B N 1
ATOM 2141 C CA A LYS B 1 121 ? 27.831 31.385 14.536 0.35 19.27 135 LYS B CA 1
ATOM 2142 C CA B LYS B 1 121 ? 27.830 31.390 14.507 0.35 20.75 135 LYS B CA 1
ATOM 2143 C CA C LYS B 1 121 ? 27.827 31.389 14.511 0.30 20.23 135 LYS B CA 1
ATOM 2144 C C . LYS B 1 121 ? 28.986 30.403 14.371 1.00 16.77 135 LYS B C 1
ATOM 2145 O O . LYS B 1 121 ? 30.071 30.788 13.947 1.00 18.86 135 LYS B O 1
ATOM 2161 N N . VAL B 1 122 ? 28.728 29.138 14.717 1.00 17.72 136 VAL B N 1
ATOM 2162 C CA . VAL B 1 122 ? 29.704 28.052 14.503 1.00 16.65 136 VAL B CA 1
ATOM 2163 C C . VAL B 1 122 ? 29.573 27.646 13.037 1.00 18.40 136 VAL B C 1
ATOM 2164 O O . VAL B 1 122 ? 28.575 27.035 12.656 1.00 21.02 136 VAL B O 1
ATOM 2168 N N . VAL B 1 123 ? 30.575 27.995 12.233 1.00 16.53 137 VAL B N 1
ATOM 2169 C CA . VAL B 1 123 ? 30.540 27.830 10.772 1.00 16.63 137 VAL B CA 1
ATOM 2170 C C . VAL B 1 123 ? 31.443 26.701 10.252 1.00 21.33 137 VAL B C 1
ATOM 2171 O O . VAL B 1 123 ? 31.440 26.399 9.052 1.00 17.20 137 VAL B O 1
ATOM 2175 N N . ALA B 1 124 ? 32.235 26.109 11.151 1.00 16.94 138 ALA B N 1
ATOM 2176 C CA . ALA B 1 124 ? 33.042 24.926 10.836 1.00 16.01 138 ALA B CA 1
ATOM 2177 C C . ALA B 1 124 ? 33.341 24.174 12.099 1.00 15.82 138 ALA B C 1
ATOM 2178 O O . ALA B 1 124 ? 33.530 24.786 13.147 1.00 16.43 138 ALA B O 1
ATOM 2180 N N . LEU B 1 125 ? 33.394 22.848 11.987 1.00 14.83 139 LEU B N 1
ATOM 2181 C CA . LEU B 1 125 ? 33.815 21.993 13.096 1.00 15.86 139 LEU B CA 1
ATOM 2182 C C . LEU B 1 125 ? 34.779 20.956 12.577 1.00 17.83 139 LEU B C 1
ATOM 2183 O O . LEU B 1 125 ? 34.710 20.552 11.408 1.00 16.21 139 LEU B O 1
ATOM 2188 N N . PHE B 1 126 ? 35.662 20.499 13.461 1.00 13.77 140 PHE B N 1
ATOM 2189 C CA . PHE B 1 126 ? 36.593 19.435 13.127 1.00 12.26 140 PHE B CA 1
ATOM 2190 C C . PHE B 1 126 ? 36.646 18.492 14.302 1.00 17.26 140 PHE B C 1
ATOM 2191 O O . PHE B 1 126 ? 36.732 18.935 15.455 1.00 15.96 140 PHE B O 1
ATOM 2199 N N . ALA B 1 127 ? 36.568 17.203 13.994 1.00 17.13 141 ALA B N 1
ATOM 2200 C CA . ALA B 1 127 ? 36.783 16.130 14.953 1.00 16.77 141 ALA B CA 1
ATOM 2201 C C . ALA B 1 127 ? 38.240 15.690 14.898 1.00 25.99 141 ALA B C 1
ATOM 2202 O O . ALA B 1 127 ? 38.786 15.498 13.826 1.00 24.20 141 ALA B O 1
ATOM 2204 N N . GLY B 1 128 ? 38.873 15.514 16.051 1.00 21.19 142 GLY B N 1
ATOM 2205 C CA . GLY B 1 128 ? 40.283 15.130 16.053 1.00 19.69 142 GLY B CA 1
ATOM 2206 C C . GLY B 1 128 ? 41.138 16.264 15.528 1.00 21.34 142 GLY B C 1
ATOM 2207 O O . GLY B 1 128 ? 40.849 17.434 15.778 1.00 28.20 142 GLY B O 1
ATOM 2208 N N . ARG B 1 129 ? 42.195 15.926 14.797 1.00 23.46 143 ARG B N 1
ATOM 2209 C CA . ARG B 1 129 ? 43.098 16.929 14.247 1.00 19.67 143 ARG B CA 1
ATOM 2210 C C . ARG B 1 129 ? 42.462 17.675 13.089 1.00 26.47 143 ARG B C 1
ATOM 2211 O O . ARG B 1 129 ? 41.950 17.075 12.148 1.00 21.90 143 ARG B O 1
ATOM 2219 N N . ALA B 1 130 ? 42.482 18.992 13.171 1.00 22.36 144 ALA B N 1
ATOM 2220 C CA . ALA B 1 130 ? 42.062 19.825 12.063 1.00 24.18 144 ALA B CA 1
ATOM 2221 C C . ALA B 1 130 ? 43.307 20.008 11.239 1.00 31.76 144 ALA B C 1
ATOM 2222 O O . ALA B 1 130 ? 44.379 20.298 11.795 1.00 37.87 144 ALA B O 1
ATOM 2224 N N . GLY B 1 131 ? 43.195 19.817 9.933 1.00 26.36 145 GLY B N 1
ATOM 2225 C CA . GLY B 1 131 ? 44.349 20.074 9.055 1.00 27.65 145 GLY B CA 1
ATOM 2226 C C . GLY B 1 131 ? 44.652 21.564 9.089 1.00 24.14 145 GLY B C 1
ATOM 2227 O O . GLY B 1 131 ? 43.743 22.373 9.272 1.00 22.40 145 GLY B O 1
ATOM 2228 N N . ARG B 1 132 ? 45.916 21.944 8.928 1.00 26.41 146 ARG B N 1
ATOM 2229 C CA . ARG B 1 132 ? 46.273 23.355 9.090 1.00 25.45 146 ARG B CA 1
ATOM 2230 C C . ARG B 1 132 ? 45.599 24.243 8.022 1.00 21.50 146 ARG B C 1
ATOM 2231 O O . ARG B 1 132 ? 45.018 25.292 8.359 1.00 21.83 146 ARG B O 1
ATOM 2239 N N . GLU B 1 133 ? 45.618 23.810 6.759 1.00 20.59 147 GLU B N 1
ATOM 2240 C CA . GLU B 1 133 ? 44.989 24.624 5.705 1.00 20.27 147 GLU B CA 1
ATOM 2241 C C . GLU B 1 133 ? 43.471 24.675 5.863 1.00 18.04 147 GLU B C 1
ATOM 2242 O O . GLU B 1 133 ? 42.858 25.706 5.581 1.00 20.88 147 GLU B O 1
ATOM 2248 N N . ALA B 1 134 ? 42.889 23.553 6.289 1.00 19.56 148 ALA B N 1
ATOM 2249 C CA . ALA B 1 134 ? 41.451 23.500 6.574 1.00 19.72 148 ALA B CA 1
ATOM 2250 C C . ALA B 1 134 ? 41.059 24.538 7.634 1.00 18.82 148 ALA B C 1
ATOM 2251 O O . ALA B 1 134 ? 40.093 25.297 7.469 1.00 18.97 148 ALA B O 1
ATOM 2253 N N . LEU B 1 135 ? 41.817 24.558 8.729 1.00 17.57 149 LEU B N 1
ATOM 2254 C CA . LEU B 1 135 ? 41.504 25.451 9.826 1.00 19.19 149 LEU B CA 1
ATOM 2255 C C . LEU B 1 135 ? 41.696 26.905 9.405 1.00 20.92 149 LEU B C 1
ATOM 2256 O O . LEU B 1 135 ? 40.862 27.758 9.680 1.00 18.93 149 LEU B O 1
ATOM 2261 N N . LEU B 1 136 ? 42.781 27.176 8.683 1.00 20.82 150 LEU B N 1
ATOM 2262 C CA . LEU B 1 136 ? 43.054 28.524 8.198 1.00 19.11 150 LEU B CA 1
ATOM 2263 C C . LEU B 1 136 ? 42.002 28.994 7.199 1.00 18.42 150 LEU B C 1
ATOM 2264 O O . LEU B 1 136 ? 41.565 30.152 7.241 1.00 21.88 150 LEU B O 1
ATOM 2269 N N . ASP B 1 137 ? 41.571 28.096 6.325 1.00 20.14 151 ASP B N 1
ATOM 2270 C CA . ASP B 1 137 ? 40.518 28.462 5.398 1.00 18.06 151 ASP B CA 1
ATOM 2271 C C . ASP B 1 137 ? 39.187 28.762 6.116 1.00 19.33 151 ASP B C 1
ATOM 2272 O O . ASP B 1 137 ? 38.513 29.732 5.779 1.00 19.60 151 ASP B O 1
ATOM 2277 N N . ALA B 1 138 ? 38.828 27.943 7.111 1.00 18.17 152 ALA B N 1
ATOM 2278 C CA . ALA B 1 138 ? 37.617 28.206 7.895 1.00 17.80 152 ALA B CA 1
ATOM 2279 C C . ALA B 1 138 ? 37.703 29.564 8.598 1.00 15.00 152 ALA B C 1
ATOM 2280 O O . ALA B 1 138 ? 36.745 30.326 8.585 1.00 19.06 152 ALA B O 1
ATOM 2282 N N . LEU B 1 139 ? 38.865 29.895 9.172 1.00 15.76 153 LEU B N 1
ATOM 2283 C CA . LEU B 1 139 ? 39.035 31.195 9.798 1.00 17.11 153 LEU B CA 1
ATOM 2284 C C . LEU B 1 139 ? 38.929 32.346 8.792 1.00 19.24 153 LEU B C 1
ATOM 2285 O O . LEU B 1 139 ? 38.310 33.354 9.092 1.00 21.98 153 LEU B O 1
ATOM 2290 N N . LEU B 1 140 ? 39.528 32.169 7.610 1.00 20.56 154 LEU B N 1
ATOM 2291 C CA . LEU B 1 140 ? 39.433 33.170 6.542 1.00 23.12 154 LEU B CA 1
ATOM 2292 C C . LEU B 1 140 ? 37.966 33.409 6.189 1.00 21.85 154 LEU B C 1
ATOM 2293 O O . LEU B 1 140 ? 37.495 34.556 6.186 1.00 24.11 154 LEU B O 1
ATOM 2298 N N . LEU B 1 141 ? 37.227 32.330 5.954 1.00 19.89 155 LEU B N 1
ATOM 2299 C CA . LEU B 1 141 ? 35.797 32.455 5.629 1.00 21.26 155 LEU B CA 1
ATOM 2300 C C . LEU B 1 141 ? 34.938 32.999 6.776 1.00 23.95 155 LEU B C 1
ATOM 2301 O O . LEU B 1 141 ? 33.921 33.644 6.525 1.00 28.99 155 LEU B O 1
ATOM 2306 N N . ALA B 1 142 ? 35.370 32.775 8.017 1.00 20.98 156 ALA B N 1
ATOM 2307 C CA . ALA B 1 142 ? 34.682 33.295 9.222 1.00 19.87 156 ALA B CA 1
ATOM 2308 C C . ALA B 1 142 ? 34.964 34.777 9.511 1.00 20.21 156 ALA B C 1
ATOM 2309 O O . ALA B 1 142 ? 34.488 35.331 10.513 1.00 24.42 156 ALA B O 1
ATOM 2311 N N . GLY B 1 143 ? 35.767 35.405 8.655 1.00 24.00 157 GLY B N 1
ATOM 2312 C CA . GLY B 1 143 ? 36.070 36.821 8.791 1.00 25.27 157 GLY B CA 1
ATOM 2313 C C . GLY B 1 143 ? 37.330 37.177 9.546 1.00 23.69 157 GLY B C 1
ATOM 2314 O O . GLY B 1 143 ? 37.510 38.345 9.920 1.00 28.31 157 GLY B O 1
ATOM 2315 N N . ALA B 1 144 ? 38.215 36.200 9.766 1.00 22.52 158 ALA B N 1
ATOM 2316 C CA . ALA B 1 144 ? 39.479 36.490 10.450 1.00 22.32 158 ALA B CA 1
ATOM 2317 C C . ALA B 1 144 ? 40.410 37.386 9.602 1.00 25.81 158 ALA B C 1
ATOM 2318 O O . ALA B 1 144 ? 40.494 37.249 8.382 1.00 28.23 158 ALA B O 1
ATOM 2320 N N . ASP B 1 145 ? 41.104 38.288 10.281 1.00 34.35 159 ASP B N 1
ATOM 2321 C CA . ASP B 1 145 ? 42.093 39.159 9.659 1.00 40.96 159 ASP B CA 1
ATOM 2322 C C . ASP B 1 145 ? 43.442 38.443 9.617 1.00 45.99 159 ASP B C 1
ATOM 2323 O O . ASP B 1 145 ? 44.211 38.487 10.576 1.00 49.93 159 ASP B O 1
ATOM 2328 N N . LEU B 1 146 ? 43.715 37.772 8.502 1.00 46.69 160 LEU B N 1
ATOM 2329 C CA . LEU B 1 146 ? 44.937 36.985 8.351 1.00 54.82 160 LEU B CA 1
ATOM 2330 C C . LEU B 1 146 ? 45.899 37.628 7.350 1.00 60.72 160 LEU B C 1
ATOM 2331 O O . LEU B 1 146 ? 46.691 38.504 7.704 1.00 69.57 160 LEU B O 1
#

Organism: Thermus thermophilus (strain ATCC BAA-163 / DSM 7039 / HB27) (NCBI:txid262724)